Protein AF-M1B978-F1 (afdb_monomer_lite)

Sequence (330 aa):
MNKALETFLRKANGEQILAGVIGLGGSGGTSLLSSAFRSLPIGIPKVIISTVASGQTESYIGTSDLVLFPSVVDICGINSVSKVVLSNAGAAFAGMVVGRLESSKEHSITTGKFTIGVTMFGVTTPCVNAVKERLAKEGYETLVFHATGVGGRAMEDLVRGGFIQGVLDITTTEVADYVVGGVMACDSSRFDAILEKKIPLVLSVGALDMVNFGPKTTIPPEFQQRKIHEHNEQVSLMRTTVGENKKFAAFIAEKLNKASSSVCVCLPEKGVSALDAPGKDFYDPEATSCLTHELQMLLENNERCQVPQLFVRKRMAAYDVTFHCKTQLR

pLDDT: mean 90.35, std 15.01, range [33.19, 98.88]

Organism: Solanum tuberosum (NCBI:txid4113)

Radius of gyration: 22.34 Å; chains: 1; bounding box: 58×36×59 Å

Secondary structure (DSSP, 8-state):
-HHHHHHHHHHHHHTT--S-EEEEESHHHHHHHHHHHTTSPTTS-EEEEETTSSS--HHHHTTS--EEEE-SS--SS--HHHHHHHHHHHHHHHHHHHHHHHHTT------PPPEEEEEE-GGGHHHHHHHHHHHHHTT-EEEEEETTTHHHHHHHHHHHTTS-SEEEE---THHHHHHHT-TT---TTTTHHHHHHT--EEE--TTTTEEEESSGGGS-GGGTTS-EEEEETTEEEEEPPHHHHHHHHHHHHHHHTT-SS-EEE--BTT-SSSSSSTTSTT--HHHHHHHHHHHHHHHTT-TTEE--TT--BSS--HHHHHHHHHHH--

Structure (mmCIF, N/CA/C/O backbone):
data_AF-M1B978-F1
#
_entry.id   AF-M1B978-F1
#
loop_
_atom_site.group_PDB
_atom_site.id
_atom_site.type_symbol
_atom_site.label_atom_id
_atom_site.label_alt_id
_atom_site.label_comp_id
_atom_site.label_asym_id
_atom_site.label_entity_id
_atom_site.label_seq_id
_atom_site.pdbx_PDB_ins_code
_atom_site.Cartn_x
_atom_site.Cartn_y
_atom_site.Cartn_z
_atom_site.occupancy
_atom_site.B_iso_or_equiv
_atom_site.auth_seq_id
_atom_site.auth_comp_id
_atom_site.auth_asym_id
_atom_site.auth_atom_id
_atom_site.pdbx_PDB_model_num
ATOM 1 N N . MET A 1 1 ? 10.941 16.853 -15.458 1.00 90.88 1 MET A N 1
ATOM 2 C CA . MET A 1 1 ? 10.996 15.863 -16.558 1.00 90.88 1 MET A CA 1
ATOM 3 C C . MET A 1 1 ? 10.187 14.606 -16.238 1.00 90.88 1 MET A C 1
ATOM 5 O O . MET A 1 1 ? 9.309 14.285 -17.021 1.00 90.88 1 MET A O 1
ATOM 9 N N . ASN A 1 2 ? 10.388 13.947 -15.088 1.00 85.12 2 ASN A N 1
ATOM 10 C CA . ASN A 1 2 ? 9.598 12.772 -14.662 1.00 85.12 2 ASN A CA 1
ATOM 11 C C . ASN A 1 2 ? 8.066 12.944 -14.798 1.00 85.12 2 ASN A C 1
ATOM 13 O O . ASN A 1 2 ? 7.434 12.152 -15.485 1.00 85.12 2 ASN A O 1
ATOM 17 N N . LYS A 1 3 ? 7.480 14.018 -14.245 1.00 88.44 3 LYS A N 1
ATOM 18 C CA . LYS A 1 3 ? 6.034 14.303 -14.341 1.00 88.44 3 LYS A CA 1
ATOM 19 C C . LYS A 1 3 ? 5.564 14.551 -15.778 1.00 88.44 3 LYS A C 1
ATOM 21 O O . LYS A 1 3 ? 4.444 14.212 -16.129 1.00 88.44 3 LYS A O 1
ATOM 26 N N . ALA A 1 4 ? 6.419 15.133 -16.622 1.00 96.19 4 ALA A N 1
ATOM 27 C CA . ALA A 1 4 ? 6.093 15.352 -18.030 1.00 96.19 4 ALA A CA 1
ATOM 28 C C . ALA A 1 4 ? 6.065 14.025 -18.805 1.00 96.19 4 ALA A C 1
ATOM 30 O O . ALA A 1 4 ? 5.155 13.806 -19.601 1.00 96.19 4 ALA A O 1
ATOM 31 N N . LEU A 1 5 ? 7.016 13.123 -18.522 1.00 97.31 5 LEU A N 1
ATOM 32 C CA . LEU A 1 5 ? 7.020 11.768 -19.075 1.00 97.31 5 LEU A CA 1
ATOM 33 C C . LEU A 1 5 ? 5.793 10.974 -18.610 1.00 97.31 5 LEU A C 1
ATOM 35 O O . LEU A 1 5 ? 5.161 10.313 -19.422 1.00 97.31 5 LEU A O 1
ATOM 39 N N . GLU A 1 6 ? 5.414 11.079 -17.337 1.00 95.44 6 GLU A N 1
ATOM 40 C CA . GLU A 1 6 ? 4.183 10.476 -16.818 1.00 95.44 6 GLU A CA 1
ATOM 41 C C . GLU A 1 6 ? 2.942 10.962 -17.582 1.00 95.44 6 GLU A C 1
ATOM 43 O O . GLU A 1 6 ? 2.169 10.142 -18.074 1.00 95.44 6 GLU A O 1
ATOM 48 N N . THR A 1 7 ? 2.765 12.277 -17.748 1.00 95.12 7 THR A N 1
ATOM 49 C CA . THR A 1 7 ? 1.638 12.831 -18.517 1.00 95.12 7 THR A CA 1
ATOM 50 C C . THR A 1 7 ? 1.632 12.330 -19.961 1.00 95.12 7 THR A C 1
ATOM 52 O O . THR A 1 7 ? 0.578 11.970 -20.486 1.00 95.12 7 THR A O 1
ATOM 55 N N . PHE A 1 8 ? 2.804 12.264 -20.598 1.00 96.81 8 PHE A N 1
ATOM 56 C CA . PHE A 1 8 ? 2.949 11.729 -21.949 1.00 96.81 8 PHE A CA 1
ATOM 57 C C . PHE A 1 8 ? 2.519 10.256 -22.030 1.00 96.81 8 PHE A C 1
ATOM 59 O O . PHE A 1 8 ? 1.710 9.896 -22.885 1.00 96.81 8 PHE A O 1
ATOM 66 N N . LEU A 1 9 ? 2.996 9.418 -21.105 1.00 96.12 9 LEU A N 1
ATOM 67 C CA . LEU A 1 9 ? 2.658 7.995 -21.056 1.00 96.12 9 LEU A CA 1
ATOM 68 C C . LEU A 1 9 ? 1.178 7.759 -20.739 1.00 96.12 9 LEU A C 1
ATOM 70 O O . LEU A 1 9 ? 0.558 6.895 -21.354 1.00 96.12 9 LEU A O 1
ATOM 74 N N . ARG A 1 10 ? 0.582 8.549 -19.837 1.00 91.06 10 ARG A N 1
ATOM 75 C CA . ARG A 1 10 ? -0.859 8.486 -19.549 1.00 91.06 10 ARG A CA 1
ATOM 76 C C . ARG A 1 10 ? -1.695 8.818 -20.781 1.00 91.06 10 ARG A C 1
ATOM 78 O O . ARG A 1 10 ? -2.674 8.122 -21.039 1.00 91.06 10 ARG A O 1
ATOM 85 N N . LYS A 1 11 ? -1.299 9.834 -21.556 1.00 93.44 11 LYS A N 1
ATOM 86 C CA . LYS A 1 11 ? -1.969 10.181 -22.816 1.00 93.44 11 LYS A CA 1
ATOM 87 C C . LYS A 1 11 ? -1.871 9.034 -23.828 1.00 93.44 11 LYS A C 1
ATOM 89 O O . LYS A 1 11 ? -2.898 8.600 -24.338 1.00 93.44 11 LYS A O 1
ATOM 94 N N . ALA A 1 12 ? -0.673 8.486 -24.037 1.00 93.44 12 ALA A N 1
ATOM 95 C CA . ALA A 1 12 ? -0.461 7.350 -24.937 1.00 93.44 12 ALA A CA 1
ATOM 96 C C . ALA A 1 12 ? -1.245 6.092 -24.506 1.00 93.44 12 ALA A C 1
ATOM 98 O O . ALA A 1 12 ? -1.786 5.370 -25.340 1.00 93.44 12 ALA A O 1
ATOM 99 N N . ASN A 1 13 ? -1.350 5.835 -23.200 1.00 90.25 13 ASN A N 1
ATOM 100 C CA . ASN A 1 13 ? -2.160 4.738 -22.677 1.00 90.25 13 ASN A CA 1
ATOM 101 C C . ASN A 1 13 ? -3.668 4.976 -22.882 1.00 90.25 13 ASN A C 1
ATOM 103 O O . ASN A 1 13 ? -4.390 4.048 -23.234 1.00 90.25 13 ASN A O 1
ATOM 107 N N . GLY A 1 14 ? -4.143 6.213 -22.696 1.00 86.94 14 GLY A N 1
ATOM 108 C CA . GLY A 1 14 ? -5.539 6.591 -22.941 1.00 86.94 14 GLY A CA 1
ATOM 109 C C . GLY A 1 14 ? -5.956 6.450 -24.408 1.00 86.94 14 GLY A C 1
ATOM 110 O O . GLY A 1 14 ? -7.084 6.060 -24.688 1.00 86.94 14 GLY A O 1
ATOM 111 N N . GLU A 1 15 ? -5.028 6.689 -25.336 1.00 89.44 15 GLU A N 1
ATOM 112 C CA . GLU A 1 15 ? -5.204 6.463 -26.779 1.00 89.44 15 GLU A CA 1
ATOM 113 C C . GLU A 1 15 ? -5.049 4.978 -27.184 1.00 89.44 15 GLU A C 1
ATOM 115 O O . GLU A 1 15 ? -5.150 4.652 -28.363 1.00 89.44 15 GLU A O 1
ATOM 120 N N . GLN A 1 16 ? -4.817 4.068 -26.224 1.00 82.44 16 GLN A N 1
ATOM 121 C CA . GLN A 1 16 ? -4.643 2.617 -26.419 1.00 82.44 16 GLN A CA 1
ATOM 122 C C . GLN A 1 16 ? -3.510 2.209 -27.382 1.00 82.44 16 GLN A C 1
ATOM 124 O O . GLN A 1 16 ? -3.497 1.097 -27.905 1.00 82.44 16 GLN A O 1
ATOM 129 N N . ILE A 1 17 ? -2.511 3.072 -27.572 1.00 88.38 17 ILE A N 1
ATOM 130 C CA . ILE A 1 17 ? -1.346 2.800 -28.432 1.00 88.38 17 ILE A CA 1
ATOM 131 C C . ILE A 1 17 ? -0.155 2.196 -27.669 1.00 88.38 17 ILE A C 1
ATOM 133 O O . ILE A 1 17 ? 0.873 1.873 -28.264 1.00 88.38 17 ILE A O 1
ATOM 137 N N . LEU A 1 18 ? -0.259 2.055 -26.343 1.00 93.94 18 LEU A N 1
ATOM 138 C CA . LEU A 1 18 ? 0.848 1.642 -25.483 1.00 93.94 18 LEU A CA 1
ATOM 139 C C . LEU A 1 18 ? 0.851 0.128 -25.217 1.00 93.94 18 LEU A C 1
ATOM 141 O O . LEU A 1 18 ? 0.042 -0.376 -24.442 1.00 93.94 18 LEU A O 1
ATOM 145 N N . ALA A 1 19 ? 1.813 -0.590 -25.804 1.00 95.06 19 ALA A N 1
ATOM 146 C CA . ALA A 1 19 ? 2.004 -2.028 -25.568 1.00 95.06 19 ALA A CA 1
ATOM 147 C C . ALA A 1 19 ? 3.010 -2.351 -24.443 1.00 95.06 19 ALA A C 1
ATOM 149 O O . ALA A 1 19 ? 3.019 -3.465 -23.926 1.00 95.06 19 ALA A O 1
ATOM 150 N N . GLY A 1 20 ? 3.850 -1.387 -24.059 1.00 97.25 20 GLY A N 1
ATOM 151 C CA . GLY A 1 20 ? 4.874 -1.526 -23.025 1.00 97.25 20 GLY A CA 1
ATOM 152 C C . GLY A 1 20 ? 5.845 -0.346 -23.034 1.00 97.25 20 GLY A C 1
ATOM 153 O O . GLY A 1 20 ? 5.885 0.423 -23.996 1.00 97.25 20 GLY A O 1
ATOM 154 N N . VAL A 1 21 ? 6.644 -0.211 -21.977 1.00 98.44 21 VAL A N 1
ATOM 155 C CA . VAL A 1 21 ? 7.702 0.802 -21.858 1.00 98.44 21 VAL A CA 1
ATOM 156 C C . VAL A 1 21 ? 9.026 0.178 -21.424 1.00 98.44 21 VAL A C 1
ATOM 158 O O . VAL A 1 21 ? 9.077 -0.641 -20.505 1.00 98.44 21 VAL A O 1
ATOM 161 N N . ILE A 1 22 ? 10.112 0.595 -22.072 1.00 98.75 22 ILE A N 1
ATOM 162 C CA . ILE A 1 22 ? 11.477 0.211 -21.714 1.00 98.75 22 ILE A CA 1
ATOM 163 C C . ILE A 1 22 ? 12.380 1.444 -21.679 1.00 98.75 22 ILE A C 1
ATOM 165 O O . ILE A 1 22 ? 12.219 2.368 -22.476 1.00 98.75 22 ILE A O 1
ATOM 169 N N . GLY A 1 23 ? 13.332 1.466 -20.752 1.00 98.62 23 GLY A N 1
ATOM 170 C CA . GLY A 1 23 ? 14.358 2.497 -20.684 1.00 98.62 23 GLY A CA 1
ATOM 171 C C . GLY A 1 23 ? 15.628 2.002 -20.003 1.00 98.62 23 GLY A C 1
ATOM 172 O O . GLY A 1 23 ? 15.734 0.846 -19.600 1.00 98.62 23 GLY A O 1
ATOM 173 N N . LEU A 1 24 ? 16.613 2.882 -19.881 1.00 98.62 24 LEU A N 1
ATOM 174 C CA . LEU A 1 24 ? 17.868 2.590 -19.203 1.00 98.62 24 LEU A CA 1
ATOM 175 C C . LEU A 1 24 ? 18.445 3.850 -18.561 1.00 98.62 24 LEU A C 1
ATOM 177 O O . LEU A 1 24 ? 18.176 4.961 -19.020 1.00 98.62 24 LEU A O 1
ATOM 181 N N . GLY A 1 25 ? 19.256 3.687 -17.521 1.00 97.94 25 GLY A N 1
ATOM 182 C CA . GLY A 1 25 ? 20.006 4.800 -16.955 1.00 97.94 25 GLY A CA 1
ATOM 183 C C . GLY A 1 25 ? 20.732 4.481 -15.656 1.00 97.94 25 GLY A C 1
ATOM 184 O O . GLY A 1 25 ? 20.498 3.459 -15.011 1.00 97.94 25 GLY A O 1
ATOM 185 N N . GLY A 1 26 ? 21.599 5.410 -15.251 1.00 97.25 26 GLY A N 1
ATOM 186 C CA . GLY A 1 26 ? 22.181 5.410 -13.911 1.00 97.25 26 GLY A CA 1
ATOM 187 C C . GLY A 1 26 ? 21.140 5.720 -12.826 1.00 97.25 26 GLY A C 1
ATOM 188 O O . GLY A 1 26 ? 19.936 5.709 -13.089 1.00 97.25 26 GLY A O 1
ATOM 189 N N . SER A 1 27 ? 21.580 6.086 -11.621 1.00 97.50 27 SER A N 1
ATOM 190 C CA . SER A 1 27 ? 20.673 6.455 -10.516 1.00 97.50 27 SER A CA 1
ATOM 191 C C . SER A 1 27 ? 19.646 7.536 -10.912 1.00 97.50 27 SER A C 1
ATOM 193 O O . SER A 1 27 ? 18.438 7.337 -10.777 1.00 97.50 27 SER A O 1
ATOM 195 N N . GLY A 1 28 ? 20.097 8.643 -11.518 1.00 97.69 28 GLY A N 1
ATOM 196 C CA . GLY A 1 28 ? 19.208 9.733 -11.944 1.00 97.69 28 GLY A CA 1
ATOM 197 C C . GLY A 1 28 ? 18.218 9.333 -13.046 1.00 97.69 28 GLY A C 1
ATOM 198 O O . GLY A 1 28 ? 17.034 9.663 -12.965 1.00 97.69 28 GLY A O 1
ATOM 199 N N . GLY A 1 29 ? 18.676 8.577 -14.049 1.00 98.06 29 GLY A N 1
ATOM 200 C CA . GLY A 1 29 ? 17.814 8.075 -15.125 1.00 98.06 29 GLY A CA 1
ATOM 201 C C . GLY A 1 29 ? 16.791 7.057 -14.620 1.00 98.06 29 GLY A C 1
ATOM 202 O O . GLY A 1 29 ? 15.614 7.146 -14.959 1.00 98.06 29 GLY A O 1
ATOM 203 N N . THR A 1 30 ? 17.215 6.153 -13.733 1.00 98.44 30 THR A N 1
ATOM 204 C CA . THR A 1 30 ? 16.335 5.176 -13.079 1.00 98.44 30 THR A CA 1
ATOM 205 C C . THR A 1 30 ? 15.269 5.886 -12.254 1.00 98.44 30 THR A C 1
ATOM 207 O O . THR A 1 30 ? 14.092 5.577 -12.408 1.00 98.44 30 THR A O 1
ATOM 210 N N . SER A 1 31 ? 15.639 6.888 -11.451 1.00 97.81 31 SER A N 1
ATOM 211 C CA . SER A 1 31 ? 14.688 7.699 -10.678 1.00 97.81 31 SER A CA 1
ATOM 212 C C . SER A 1 31 ? 13.642 8.386 -11.570 1.00 97.81 31 SER A C 1
ATOM 214 O O . SER A 1 31 ? 12.439 8.312 -11.304 1.00 97.81 31 SER A O 1
ATOM 216 N N . LEU A 1 32 ? 14.081 8.986 -12.684 1.00 98.12 32 LEU A N 1
ATOM 217 C CA . LEU A 1 32 ? 13.202 9.658 -13.644 1.00 98.12 32 LEU A CA 1
ATOM 218 C C . LEU A 1 32 ? 12.207 8.688 -14.292 1.00 98.12 32 LEU A C 1
ATOM 220 O O . LEU A 1 32 ? 11.006 8.969 -14.304 1.00 98.12 32 LEU A O 1
ATOM 224 N N . LEU A 1 33 ? 12.706 7.573 -14.831 1.00 98.50 33 LEU A N 1
ATOM 225 C CA . LEU A 1 33 ? 11.904 6.585 -15.554 1.00 98.50 33 LEU A CA 1
ATOM 226 C C . LEU A 1 33 ? 10.948 5.848 -14.618 1.00 98.50 33 LEU A C 1
ATOM 228 O O . LEU A 1 33 ? 9.771 5.717 -14.936 1.00 98.50 33 LEU A O 1
ATOM 232 N N . SER A 1 34 ? 11.426 5.421 -13.448 1.00 98.06 34 SER A N 1
ATOM 233 C CA . SER A 1 34 ? 10.653 4.590 -12.520 1.00 98.06 34 SER A CA 1
ATOM 234 C C . SER A 1 34 ? 9.373 5.281 -12.065 1.00 98.06 34 SER A C 1
ATOM 236 O O . SER A 1 34 ? 8.312 4.664 -12.079 1.00 98.06 34 SER A O 1
ATOM 238 N N . SER A 1 35 ? 9.448 6.580 -11.745 1.00 95.31 35 SER A N 1
ATOM 239 C CA . SER A 1 35 ? 8.280 7.388 -11.369 1.00 95.31 35 SER A CA 1
ATOM 240 C C . SER A 1 35 ? 7.211 7.415 -12.460 1.00 95.31 35 SER A C 1
ATOM 242 O O . SER A 1 35 ? 6.029 7.320 -12.149 1.00 95.31 35 SER A O 1
ATOM 244 N N . ALA A 1 36 ? 7.612 7.542 -13.726 1.00 96.81 36 ALA A N 1
ATOM 245 C CA . ALA A 1 36 ? 6.674 7.579 -14.839 1.00 96.81 36 ALA A CA 1
ATOM 246 C C . ALA A 1 36 ? 6.155 6.176 -15.190 1.00 96.81 36 ALA A C 1
ATOM 248 O O . ALA A 1 36 ? 4.964 6.002 -15.431 1.00 96.81 36 ALA A O 1
ATOM 249 N N . PHE A 1 37 ? 7.022 5.163 -15.180 1.00 98.00 37 PHE A N 1
ATOM 250 C CA . PHE A 1 37 ? 6.675 3.799 -15.578 1.00 98.00 37 PHE A CA 1
ATOM 251 C C . PHE A 1 37 ? 5.697 3.155 -14.599 1.00 98.00 37 PHE A C 1
ATOM 253 O O . PHE A 1 37 ? 4.710 2.568 -15.033 1.00 98.00 37 PHE A O 1
ATOM 260 N N . ARG A 1 38 ? 5.910 3.312 -13.286 1.00 95.50 38 ARG A N 1
ATOM 261 C CA . ARG A 1 38 ? 5.014 2.739 -12.268 1.00 95.50 38 ARG A CA 1
ATOM 262 C C . ARG A 1 38 ? 3.643 3.418 -12.183 1.00 95.50 38 ARG A C 1
ATOM 264 O O . ARG A 1 38 ? 2.762 2.897 -11.518 1.00 95.50 38 ARG A O 1
ATOM 271 N N . SER A 1 39 ? 3.453 4.563 -12.848 1.00 92.81 39 SER A N 1
ATOM 272 C CA . SER A 1 39 ? 2.132 5.200 -12.977 1.00 92.81 39 SER A CA 1
ATOM 273 C C . SER A 1 39 ? 1.212 4.472 -13.967 1.00 92.81 39 SER A C 1
ATOM 275 O O . SER A 1 39 ? 0.004 4.714 -13.987 1.00 92.81 39 SER A O 1
ATOM 277 N N . LEU A 1 40 ? 1.779 3.600 -14.809 1.00 92.56 40 LEU A N 1
ATOM 278 C CA . LEU A 1 40 ? 1.025 2.784 -15.752 1.00 92.56 40 LEU A CA 1
ATOM 279 C C . LEU A 1 40 ? 0.357 1.600 -15.038 1.00 92.56 40 LEU A C 1
ATOM 281 O O . LEU A 1 40 ? 0.939 1.056 -14.098 1.00 92.56 40 LEU A O 1
ATOM 285 N N . PRO A 1 41 ? -0.812 1.139 -15.522 1.00 89.44 41 PRO A N 1
ATOM 286 C CA . PRO A 1 41 ? -1.490 -0.030 -14.973 1.00 89.44 41 PRO A CA 1
ATOM 287 C C . PRO A 1 41 ? -0.593 -1.270 -14.834 1.00 89.44 41 PRO A C 1
ATOM 289 O O . PRO A 1 41 ? 0.258 -1.552 -15.690 1.00 89.44 41 PRO A O 1
ATOM 292 N N . ILE A 1 42 ? -0.820 -2.043 -13.769 1.00 89.88 42 ILE A N 1
ATOM 293 C CA . ILE A 1 42 ? -0.216 -3.370 -13.588 1.00 89.88 42 ILE A CA 1
ATOM 294 C C . ILE A 1 42 ? -0.570 -4.265 -14.784 1.00 89.88 42 ILE A C 1
ATOM 296 O O . ILE A 1 42 ? -1.683 -4.214 -15.310 1.00 89.88 42 ILE A O 1
ATOM 300 N N . GLY A 1 43 ? 0.404 -5.048 -15.247 1.00 89.31 43 GLY A N 1
ATOM 301 C CA . GLY A 1 43 ? 0.275 -5.940 -16.396 1.00 89.31 43 GLY A CA 1
ATOM 302 C C . GLY A 1 43 ? 0.727 -5.332 -17.726 1.00 89.31 43 GLY A C 1
ATOM 303 O O . GLY A 1 43 ? 0.919 -6.076 -18.684 1.00 89.31 43 GLY A O 1
ATOM 304 N N . ILE A 1 44 ? 0.930 -4.012 -17.825 1.00 94.38 44 ILE A N 1
ATOM 305 C CA . ILE A 1 44 ? 1.684 -3.422 -18.945 1.00 94.38 44 ILE A CA 1
ATOM 306 C C . ILE A 1 44 ? 3.181 -3.671 -18.701 1.00 94.38 44 ILE A C 1
ATOM 308 O O . ILE A 1 44 ? 3.657 -3.284 -17.633 1.00 94.38 44 ILE A O 1
ATOM 312 N N . PRO A 1 45 ? 3.942 -4.250 -19.652 1.00 97.88 45 PRO A N 1
ATOM 313 C CA . PRO A 1 45 ? 5.384 -4.447 -19.509 1.00 97.88 45 PRO A CA 1
ATOM 314 C C . PRO A 1 45 ? 6.134 -3.137 -19.227 1.00 97.88 45 PRO A C 1
ATOM 316 O O . PRO A 1 45 ? 6.035 -2.183 -20.002 1.00 97.88 45 PRO A O 1
ATOM 319 N N . LYS A 1 46 ? 6.899 -3.102 -18.127 1.00 98.56 46 LYS A N 1
ATOM 320 C CA . LYS A 1 46 ? 7.711 -1.952 -17.684 1.00 98.56 46 LYS A CA 1
ATOM 321 C C . LYS A 1 46 ? 9.103 -2.440 -17.300 1.00 98.56 46 LYS A C 1
ATOM 323 O O . LYS A 1 46 ? 9.244 -3.167 -16.319 1.00 98.56 46 LYS A O 1
ATOM 328 N N . VAL A 1 47 ? 10.125 -2.046 -18.055 1.00 98.88 47 VAL A N 1
ATOM 329 C CA . VAL A 1 47 ? 11.500 -2.536 -17.855 1.00 98.88 47 VAL A CA 1
ATOM 330 C C . VAL A 1 47 ? 12.494 -1.380 -17.826 1.00 98.88 47 VAL A C 1
ATOM 332 O O . VAL A 1 47 ? 12.485 -0.526 -18.709 1.00 98.88 47 VAL A O 1
ATOM 335 N N . ILE A 1 48 ? 13.393 -1.358 -16.842 1.00 98.88 48 ILE A N 1
ATOM 336 C CA . ILE A 1 48 ? 14.520 -0.420 -16.811 1.00 98.88 48 ILE A CA 1
ATOM 337 C C . ILE A 1 48 ? 15.825 -1.194 -16.651 1.00 98.88 48 ILE A C 1
ATOM 339 O O . ILE A 1 48 ? 15.989 -1.938 -15.689 1.00 98.88 48 ILE A O 1
ATOM 343 N N . ILE A 1 49 ? 16.786 -0.975 -17.550 1.00 98.81 49 ILE A N 1
ATOM 344 C CA . ILE A 1 49 ? 18.171 -1.402 -17.326 1.00 98.81 49 ILE A CA 1
ATOM 345 C C . ILE A 1 49 ? 18.848 -0.355 -16.437 1.00 98.81 49 ILE A C 1
ATOM 347 O O . ILE A 1 49 ? 19.063 0.782 -16.860 1.00 98.81 49 ILE A O 1
ATOM 351 N N . SER A 1 50 ? 19.152 -0.721 -15.195 1.00 98.69 50 SER A N 1
ATOM 352 C CA . SER A 1 50 ? 19.573 0.207 -14.146 1.00 98.69 50 SER A CA 1
ATOM 353 C C . SER A 1 50 ? 20.925 -0.168 -13.546 1.00 98.69 50 SER A C 1
ATOM 355 O O . SER A 1 50 ? 21.164 -1.328 -13.200 1.00 98.69 50 SER A O 1
ATOM 357 N N . THR A 1 51 ? 21.786 0.833 -13.337 1.00 98.31 51 THR A N 1
ATOM 358 C CA . THR A 1 51 ? 23.046 0.655 -12.587 1.00 98.31 51 THR A CA 1
ATOM 359 C C . THR A 1 51 ? 22.829 0.491 -11.082 1.00 98.31 51 THR A C 1
ATOM 361 O O . THR A 1 51 ? 23.743 0.090 -10.370 1.00 98.31 51 THR A O 1
ATOM 364 N N . VAL A 1 52 ? 21.616 0.771 -10.593 1.00 98.19 52 VAL A N 1
ATOM 365 C CA . VAL A 1 52 ? 21.242 0.717 -9.171 1.00 98.19 52 VAL A CA 1
ATOM 366 C C . VAL A 1 52 ? 20.168 -0.337 -8.884 1.00 98.19 52 VAL A C 1
ATOM 368 O O . VAL A 1 52 ? 19.513 -0.283 -7.849 1.00 98.19 52 VAL A O 1
ATOM 371 N N . ALA A 1 53 ? 19.990 -1.318 -9.778 1.00 97.94 53 ALA A N 1
ATOM 372 C CA . ALA A 1 53 ? 19.061 -2.432 -9.558 1.00 97.94 53 ALA A CA 1
ATOM 373 C C . ALA A 1 53 ? 19.472 -3.330 -8.372 1.00 97.94 53 ALA A C 1
ATOM 375 O O . ALA A 1 53 ? 18.619 -3.925 -7.725 1.00 97.94 53 ALA A O 1
ATOM 376 N N . SER A 1 54 ? 20.775 -3.431 -8.085 1.00 97.88 54 SER A N 1
ATOM 377 C CA . SER A 1 54 ? 21.311 -4.204 -6.958 1.00 97.88 54 SER A CA 1
ATOM 378 C C . SER A 1 54 ? 21.525 -3.298 -5.741 1.00 97.88 54 SER A C 1
ATOM 380 O O . SER A 1 54 ? 22.632 -2.817 -5.504 1.00 97.88 54 SER A O 1
ATOM 382 N N . GLY A 1 55 ? 20.458 -3.046 -4.984 1.00 96.25 55 GLY A N 1
ATOM 383 C CA . GLY A 1 55 ? 20.458 -2.186 -3.798 1.00 96.25 55 GLY A CA 1
ATOM 384 C C . GLY A 1 55 ? 19.045 -1.984 -3.245 1.00 96.25 55 GLY A C 1
ATOM 385 O O . GLY A 1 55 ? 18.165 -2.811 -3.472 1.00 96.25 55 GLY A O 1
ATOM 386 N N . GLN A 1 56 ? 18.809 -0.871 -2.542 1.00 96.94 56 GLN A N 1
ATOM 387 C CA . GLN A 1 56 ? 17.454 -0.470 -2.146 1.00 96.94 56 GLN A CA 1
ATOM 388 C C . GLN A 1 56 ? 16.678 0.013 -3.380 1.00 96.94 56 GLN A C 1
ATOM 390 O O . GLN A 1 56 ? 17.058 1.005 -4.004 1.00 96.94 56 GLN A O 1
ATOM 395 N N . THR A 1 57 ? 15.597 -0.684 -3.730 1.00 97.81 57 THR A N 1
ATOM 396 C CA . THR A 1 57 ? 14.829 -0.453 -4.964 1.00 97.81 57 THR A CA 1
ATOM 397 C C . THR A 1 57 ? 13.375 -0.053 -4.735 1.00 97.81 57 THR A C 1
ATOM 399 O O . THR A 1 57 ? 12.684 0.284 -5.699 1.00 97.81 57 THR A O 1
ATOM 402 N N . GLU A 1 58 ? 12.915 -0.005 -3.482 1.00 94.06 58 GLU A N 1
ATOM 403 C CA . GLU A 1 58 ? 11.538 0.360 -3.135 1.00 94.06 58 GLU A CA 1
ATOM 404 C C . GLU A 1 58 ? 11.135 1.728 -3.710 1.00 94.06 58 GLU A C 1
ATOM 406 O O . GLU A 1 58 ? 10.060 1.869 -4.283 1.00 94.06 58 GLU A O 1
ATOM 411 N N . SER A 1 59 ? 12.018 2.730 -3.665 1.00 94.62 59 SER A N 1
ATOM 412 C CA . SER A 1 59 ? 11.739 4.073 -4.203 1.00 94.62 59 SER A CA 1
ATOM 413 C C . SER A 1 59 ? 11.586 4.113 -5.734 1.00 94.62 59 SER A C 1
ATOM 415 O O . SER A 1 59 ? 11.010 5.062 -6.287 1.00 94.62 59 SER A O 1
ATOM 417 N N . TYR A 1 60 ? 12.072 3.084 -6.431 1.00 96.88 60 TYR A N 1
ATOM 418 C CA . TYR A 1 60 ? 11.933 2.916 -7.874 1.00 96.88 60 TYR A CA 1
ATOM 419 C C . TYR A 1 60 ? 10.682 2.098 -8.201 1.00 96.88 60 TYR A C 1
ATOM 421 O O . TYR A 1 60 ? 9.800 2.591 -8.905 1.00 96.88 60 TYR A O 1
ATOM 429 N N . ILE A 1 61 ? 10.575 0.886 -7.656 1.00 97.69 61 ILE A N 1
ATOM 430 C CA . ILE A 1 61 ? 9.529 -0.087 -8.003 1.00 97.69 61 ILE A CA 1
ATOM 431 C C . ILE A 1 61 ? 8.205 0.242 -7.304 1.00 97.69 61 ILE A C 1
ATOM 433 O O . ILE A 1 61 ? 7.138 0.179 -7.923 1.00 97.69 61 ILE A O 1
ATOM 437 N N . GLY A 1 62 ? 8.272 0.639 -6.033 1.00 94.31 62 GLY A N 1
ATOM 438 C CA . GLY A 1 62 ? 7.118 0.784 -5.157 1.00 94.31 62 GLY A CA 1
ATOM 439 C C . GLY A 1 62 ? 6.320 -0.516 -5.083 1.00 94.31 62 GLY A C 1
ATOM 440 O O . GLY A 1 62 ? 6.853 -1.578 -4.783 1.00 94.31 62 GLY A O 1
ATOM 441 N N . THR A 1 63 ? 5.039 -0.410 -5.401 1.00 93.81 63 THR A N 1
ATOM 442 C CA . THR A 1 63 ? 4.027 -1.478 -5.398 1.00 93.81 63 THR A CA 1
ATOM 443 C C . THR A 1 63 ? 3.704 -1.996 -6.801 1.00 93.81 63 THR A C 1
ATOM 445 O O . THR A 1 63 ? 2.780 -2.789 -6.974 1.00 93.81 63 THR A O 1
ATOM 448 N N . SER A 1 64 ? 4.442 -1.536 -7.816 1.00 95.38 64 SER A N 1
ATOM 449 C CA . SER A 1 64 ? 4.229 -1.934 -9.206 1.00 95.38 64 SER A CA 1
ATOM 450 C C . SER A 1 64 ? 4.960 -3.228 -9.570 1.00 95.38 64 SER A C 1
ATOM 452 O O . SER A 1 64 ? 5.823 -3.722 -8.855 1.00 95.38 64 SER A O 1
ATOM 454 N N . ASP A 1 65 ? 4.654 -3.729 -10.755 1.00 96.12 65 ASP A N 1
ATOM 455 C CA . ASP A 1 65 ? 5.333 -4.797 -11.491 1.00 96.12 65 ASP A CA 1
ATOM 456 C C . ASP A 1 65 ? 6.502 -4.273 -12.361 1.00 96.12 65 ASP A C 1
ATOM 458 O O . ASP A 1 65 ? 6.847 -4.873 -13.379 1.00 96.12 65 ASP A O 1
ATOM 462 N N . LEU A 1 66 ? 7.108 -3.132 -11.998 1.00 98.44 66 LEU A N 1
ATOM 463 C CA . LEU A 1 66 ? 8.300 -2.597 -12.666 1.00 98.44 66 LEU A CA 1
ATOM 464 C C . LEU A 1 66 ? 9.501 -3.533 -12.480 1.00 98.44 66 LEU A C 1
ATOM 466 O O . LEU A 1 66 ? 9.890 -3.848 -11.357 1.00 98.44 66 LEU A O 1
ATOM 470 N N . VAL A 1 67 ? 10.154 -3.896 -13.584 1.00 98.75 67 VAL A N 1
ATOM 471 C CA . VAL A 1 67 ? 11.339 -4.759 -13.567 1.00 98.75 67 VAL A CA 1
ATOM 472 C C . VAL A 1 67 ? 12.608 -3.932 -13.745 1.00 98.75 67 VAL A C 1
ATOM 474 O O . VAL A 1 67 ? 12.765 -3.218 -14.738 1.00 98.75 67 VAL A O 1
ATOM 477 N N . LEU A 1 68 ? 13.547 -4.068 -12.807 1.00 98.75 68 LEU A N 1
ATOM 478 C CA . LEU A 1 68 ? 14.892 -3.508 -12.925 1.00 98.75 68 LEU A CA 1
ATOM 479 C C . LEU A 1 68 ? 15.879 -4.602 -13.345 1.00 98.75 68 LEU A C 1
ATOM 481 O O . LEU A 1 68 ? 16.155 -5.524 -12.582 1.00 98.75 68 LEU A O 1
ATOM 485 N N . PHE A 1 69 ? 16.441 -4.484 -14.547 1.00 98.75 69 PHE A N 1
ATOM 486 C CA . PHE A 1 69 ? 17.559 -5.313 -14.995 1.00 98.75 69 PHE A CA 1
ATOM 487 C C . PHE A 1 69 ? 18.875 -4.686 -14.516 1.00 98.75 69 PHE A C 1
ATOM 489 O O . PHE A 1 69 ? 19.152 -3.539 -14.880 1.00 98.75 69 PHE A O 1
ATOM 496 N N . PRO A 1 70 ? 19.717 -5.397 -13.744 1.00 98.62 70 PRO A N 1
ATOM 497 C CA . PRO A 1 70 ? 21.040 -4.898 -13.388 1.00 98.62 70 PRO A CA 1
ATOM 498 C C . PRO A 1 70 ? 21.906 -4.695 -14.632 1.00 98.62 70 PRO A C 1
ATOM 500 O O . PRO A 1 70 ? 22.082 -5.616 -15.427 1.00 98.62 70 PRO A O 1
ATOM 503 N N . SER A 1 71 ? 22.484 -3.502 -14.790 1.00 98.19 71 SER A N 1
ATOM 504 C CA . SER A 1 71 ? 23.367 -3.202 -15.928 1.00 98.19 71 SER A CA 1
ATOM 505 C C . SER A 1 71 ? 24.728 -3.910 -15.854 1.00 98.19 71 SER A C 1
ATOM 507 O O . SER A 1 71 ? 25.433 -3.974 -16.861 1.00 98.19 71 SER A O 1
ATOM 509 N N . VAL A 1 72 ? 25.085 -4.452 -14.679 1.00 98.12 72 VAL A N 1
ATOM 510 C CA . VAL A 1 72 ? 26.367 -5.094 -14.315 1.00 98.12 72 VAL A CA 1
ATOM 511 C C . VAL A 1 72 ? 27.550 -4.125 -14.288 1.00 98.12 72 VAL A C 1
ATOM 513 O O . VAL A 1 72 ? 28.257 -4.044 -13.289 1.00 98.12 72 VAL A O 1
ATOM 516 N N . VAL A 1 73 ? 27.748 -3.370 -15.363 1.00 96.94 73 VAL A N 1
ATOM 517 C CA . VAL A 1 73 ? 28.727 -2.283 -15.474 1.00 96.94 73 VAL A CA 1
ATOM 518 C C . VAL A 1 73 ? 28.004 -0.951 -15.636 1.00 96.94 73 VAL A C 1
ATOM 520 O O . VAL A 1 73 ? 26.805 -0.920 -15.934 1.00 96.94 73 VAL A O 1
ATOM 523 N N . ASP A 1 74 ? 28.717 0.157 -15.445 1.00 98.00 74 ASP A N 1
ATOM 524 C CA . ASP A 1 74 ? 28.145 1.476 -15.708 1.00 98.00 74 ASP A CA 1
ATOM 525 C C . ASP A 1 74 ? 27.702 1.614 -17.177 1.00 98.00 74 ASP A C 1
ATOM 527 O O . ASP A 1 74 ? 28.293 1.028 -18.093 1.00 98.00 74 ASP A O 1
ATOM 531 N N . ILE A 1 75 ? 26.640 2.387 -17.407 1.00 95.62 75 ILE A N 1
ATOM 532 C CA . ILE A 1 75 ? 26.065 2.604 -18.739 1.00 95.62 75 ILE A CA 1
ATOM 533 C C . ILE A 1 75 ? 26.835 3.747 -19.407 1.00 95.62 75 ILE A C 1
ATOM 535 O O . ILE A 1 75 ? 26.387 4.890 -19.458 1.00 95.62 75 ILE A O 1
ATOM 539 N N . CYS A 1 76 ? 28.015 3.415 -19.925 1.00 96.06 76 CYS A N 1
ATOM 540 C CA . CYS A 1 76 ? 28.917 4.351 -20.591 1.00 96.06 76 CYS A CA 1
ATOM 541 C C . CYS A 1 76 ? 29.405 3.759 -21.925 1.00 96.06 76 CYS A C 1
ATOM 543 O O . CYS A 1 76 ? 30.504 3.220 -22.042 1.00 96.06 76 CYS A O 1
ATOM 545 N N . GLY A 1 77 ? 28.538 3.815 -22.940 1.00 94.69 77 GLY A N 1
ATOM 546 C CA . GLY A 1 77 ? 28.801 3.256 -24.269 1.00 94.69 77 GLY A CA 1
ATOM 547 C C . GLY A 1 77 ? 28.531 1.750 -24.400 1.00 94.69 77 GLY A C 1
ATOM 548 O O . GLY A 1 77 ? 28.086 1.067 -23.472 1.00 94.69 77 GLY A O 1
ATOM 549 N N . ILE A 1 78 ? 28.773 1.227 -25.604 1.00 97.88 78 ILE A N 1
ATOM 550 C CA . ILE A 1 78 ? 28.575 -0.189 -25.933 1.00 97.88 78 ILE A CA 1
ATOM 551 C C . ILE A 1 78 ? 29.910 -0.926 -25.837 1.00 97.88 78 ILE A C 1
ATOM 553 O O . ILE A 1 78 ? 30.848 -0.627 -26.570 1.00 97.88 78 ILE A O 1
ATOM 557 N N . ASN A 1 79 ? 29.976 -1.912 -24.948 1.00 97.00 79 ASN A N 1
ATOM 558 C CA . ASN A 1 79 ? 31.120 -2.795 -24.752 1.00 97.00 79 ASN A CA 1
ATOM 559 C C . ASN A 1 79 ? 30.657 -4.263 -24.740 1.00 97.00 79 ASN A C 1
ATOM 561 O O . ASN A 1 79 ? 29.471 -4.554 -24.910 1.00 97.00 79 ASN A O 1
ATOM 565 N N . SER A 1 80 ? 31.590 -5.201 -24.569 1.00 97.69 80 SER A N 1
ATOM 566 C CA . SER A 1 80 ? 31.289 -6.639 -24.573 1.00 97.69 80 SER A CA 1
ATOM 567 C C . SER A 1 80 ? 30.247 -7.038 -23.522 1.00 97.69 80 SER A C 1
ATOM 569 O O . SER A 1 80 ? 29.407 -7.888 -23.806 1.00 97.69 80 SER A O 1
ATOM 571 N N . VAL A 1 81 ? 30.252 -6.394 -22.351 1.00 97.12 81 VAL A N 1
ATOM 572 C CA . VAL A 1 81 ? 29.294 -6.652 -21.268 1.00 97.12 81 VAL A CA 1
ATOM 573 C C . VAL A 1 81 ? 27.951 -5.991 -21.567 1.00 97.12 81 VAL A C 1
ATOM 575 O O . VAL A 1 81 ? 26.923 -6.670 -21.587 1.00 97.12 81 VAL A O 1
ATOM 578 N N . SER A 1 82 ? 27.941 -4.685 -21.854 1.00 97.19 82 SER A N 1
ATOM 579 C CA . SER A 1 82 ? 26.688 -3.953 -22.067 1.00 97.19 82 SER A CA 1
ATOM 580 C C . SER A 1 82 ? 25.935 -4.450 -23.300 1.00 97.19 82 SER A C 1
ATOM 582 O O . SER A 1 82 ? 24.710 -4.517 -23.265 1.00 97.19 82 SER A O 1
ATOM 584 N N . LYS A 1 83 ? 26.631 -4.916 -24.347 1.00 98.31 83 LYS A N 1
ATOM 585 C CA . LYS A 1 83 ? 25.992 -5.544 -25.512 1.00 98.31 83 LYS A CA 1
ATOM 586 C C . LYS A 1 83 ? 25.153 -6.763 -25.121 1.00 98.31 83 LYS A C 1
ATOM 588 O O . LYS A 1 83 ? 24.030 -6.891 -25.600 1.00 98.31 83 LYS A O 1
ATOM 593 N N . VAL A 1 84 ? 25.663 -7.633 -24.248 1.00 98.56 84 VAL A N 1
ATOM 594 C CA . VAL A 1 84 ? 24.940 -8.832 -23.790 1.00 98.56 84 VAL A CA 1
ATOM 595 C C . VAL A 1 84 ? 23.774 -8.443 -22.884 1.00 98.56 84 VAL A C 1
ATOM 597 O O . VAL A 1 84 ? 22.644 -8.861 -23.124 1.00 98.56 84 VAL A O 1
ATOM 600 N N . VAL A 1 85 ? 24.025 -7.593 -21.885 1.00 98.25 85 VAL A N 1
ATOM 601 C CA . VAL A 1 85 ? 23.007 -7.197 -20.899 1.00 98.25 85 VAL A CA 1
ATOM 602 C C . VAL A 1 85 ? 21.838 -6.462 -21.558 1.00 98.25 85 VAL A C 1
ATOM 604 O O . VAL A 1 85 ? 20.681 -6.809 -21.320 1.00 98.25 85 VAL A O 1
ATOM 607 N N . LEU A 1 86 ? 22.123 -5.491 -22.434 1.00 98.56 86 LEU A N 1
ATOM 608 C CA . LEU A 1 86 ? 21.090 -4.742 -23.154 1.00 98.56 86 LEU A CA 1
ATOM 609 C C . LEU A 1 86 ? 20.306 -5.642 -24.116 1.00 98.56 86 LEU A C 1
ATOM 611 O O . LEU A 1 86 ? 19.088 -5.505 -24.206 1.00 98.56 86 LEU A O 1
ATOM 615 N N . SER A 1 87 ? 20.974 -6.585 -24.791 1.00 98.69 87 SER A N 1
ATOM 616 C CA . SER A 1 87 ? 20.298 -7.534 -25.689 1.00 98.69 87 SER A CA 1
ATOM 617 C C . SER A 1 87 ? 19.343 -8.449 -24.925 1.00 98.69 87 SER A C 1
ATOM 619 O O . SER A 1 87 ? 18.202 -8.624 -25.346 1.00 98.69 87 SER A O 1
ATOM 621 N N . ASN A 1 88 ? 19.769 -8.977 -23.774 1.00 98.81 88 ASN A N 1
ATOM 622 C CA . ASN A 1 88 ? 18.927 -9.829 -22.935 1.00 98.81 88 ASN A CA 1
ATOM 623 C C . ASN A 1 88 ? 17.707 -9.070 -22.402 1.00 98.81 88 ASN A C 1
ATOM 625 O O . ASN A 1 88 ? 16.591 -9.578 -22.482 1.00 98.81 88 ASN A O 1
ATOM 629 N N . ALA A 1 89 ? 17.899 -7.845 -21.902 1.00 98.69 89 ALA A N 1
ATOM 630 C CA . ALA A 1 89 ? 16.796 -7.020 -21.414 1.00 98.69 89 ALA A CA 1
ATOM 631 C C . ALA A 1 89 ? 15.814 -6.645 -22.540 1.00 98.69 89 ALA A C 1
ATOM 633 O O . ALA A 1 89 ? 14.600 -6.709 -22.347 1.00 98.69 89 ALA A O 1
ATOM 634 N N . GLY A 1 90 ? 16.328 -6.314 -23.730 1.00 98.75 90 GLY A N 1
ATOM 635 C CA . GLY A 1 90 ? 15.510 -6.046 -24.913 1.00 98.75 90 GLY A CA 1
ATOM 636 C C . GLY A 1 90 ? 14.695 -7.263 -25.357 1.00 98.75 90 GLY A C 1
ATOM 637 O O . GLY A 1 90 ? 13.500 -7.137 -25.614 1.00 98.75 90 GLY A O 1
ATOM 638 N N . ALA A 1 91 ? 15.309 -8.450 -25.386 1.00 98.81 91 ALA A N 1
ATOM 639 C CA . ALA A 1 91 ? 14.627 -9.697 -25.726 1.00 98.81 91 ALA A CA 1
ATOM 640 C C . ALA A 1 91 ? 13.555 -10.075 -24.690 1.00 98.81 91 ALA A C 1
ATOM 642 O O . ALA A 1 91 ? 12.441 -10.439 -25.067 1.00 98.81 91 ALA A O 1
ATOM 643 N N . ALA A 1 92 ? 13.856 -9.934 -23.395 1.00 98.69 92 ALA A N 1
ATOM 644 C CA . ALA A 1 92 ? 12.894 -10.174 -22.324 1.00 98.69 92 ALA A CA 1
ATOM 645 C C . ALA A 1 92 ? 11.679 -9.243 -22.442 1.00 98.69 92 ALA A C 1
ATOM 647 O O . ALA A 1 92 ? 10.539 -9.706 -22.417 1.00 98.69 92 ALA A O 1
ATOM 648 N N . PHE A 1 93 ? 11.913 -7.943 -22.652 1.00 98.81 93 PHE A N 1
ATOM 649 C CA . PHE A 1 93 ? 10.842 -6.972 -22.859 1.00 98.81 93 PHE A CA 1
ATOM 650 C C . PHE A 1 93 ? 9.997 -7.295 -24.099 1.00 98.81 93 PHE A C 1
ATOM 652 O O . PHE A 1 93 ? 8.769 -7.283 -24.017 1.00 98.81 93 PHE A O 1
ATOM 659 N N . ALA A 1 94 ? 10.628 -7.644 -25.224 1.00 98.62 94 ALA A N 1
ATOM 660 C CA . ALA A 1 94 ? 9.913 -8.055 -26.430 1.00 98.62 94 ALA A CA 1
ATOM 661 C C . ALA A 1 94 ? 9.024 -9.285 -26.174 1.00 98.62 94 ALA A C 1
ATOM 663 O O . ALA A 1 94 ? 7.859 -9.284 -26.567 1.00 98.62 94 ALA A O 1
ATOM 664 N N . GLY A 1 95 ? 9.531 -10.291 -25.454 1.00 98.25 95 GLY A N 1
ATOM 665 C CA . GLY A 1 95 ? 8.757 -11.472 -25.062 1.00 98.25 95 GLY A CA 1
ATOM 666 C C . GLY A 1 95 ? 7.546 -11.134 -24.187 1.00 98.25 95 GLY A C 1
ATOM 667 O O . GLY A 1 95 ? 6.453 -11.634 -24.445 1.00 98.25 95 GLY A O 1
ATOM 668 N N . MET A 1 96 ? 7.706 -10.237 -23.205 1.00 97.62 96 MET A N 1
ATOM 669 C CA . MET A 1 96 ? 6.591 -9.756 -22.374 1.00 97.62 96 MET A CA 1
ATOM 670 C C . MET A 1 96 ? 5.508 -9.070 -23.217 1.00 97.62 96 MET A C 1
ATOM 672 O O . MET A 1 96 ? 4.319 -9.317 -23.019 1.00 97.62 96 MET A O 1
ATOM 676 N N . VAL A 1 97 ? 5.912 -8.213 -24.160 1.00 97.00 97 VAL A N 1
ATOM 677 C CA . VAL A 1 97 ? 4.987 -7.481 -25.036 1.00 97.00 97 VAL A CA 1
ATOM 678 C C . VAL A 1 97 ? 4.244 -8.433 -25.972 1.00 97.00 97 VAL A C 1
ATOM 680 O O . VAL A 1 97 ? 3.014 -8.407 -26.009 1.00 97.00 97 VAL A O 1
ATOM 683 N N . VAL A 1 98 ? 4.965 -9.292 -26.697 1.00 96.56 98 VAL A N 1
ATOM 684 C CA . VAL A 1 98 ? 4.368 -10.241 -27.651 1.00 96.56 98 VAL A CA 1
ATOM 685 C C . VAL A 1 98 ? 3.438 -11.214 -26.926 1.00 96.56 98 VAL A C 1
ATOM 687 O O . VAL A 1 98 ? 2.266 -11.308 -27.283 1.00 96.56 98 VAL A O 1
ATOM 690 N N . GLY A 1 99 ? 3.905 -11.843 -25.842 1.00 94.88 99 GLY A N 1
ATOM 691 C CA . GLY A 1 99 ? 3.107 -12.809 -25.083 1.00 94.88 99 GLY A CA 1
ATOM 692 C C . GLY A 1 99 ? 1.813 -12.213 -24.521 1.00 94.88 99 GLY A C 1
ATOM 693 O O . GLY A 1 99 ? 0.763 -12.856 -24.548 1.00 94.88 99 GLY A O 1
ATOM 694 N N . ARG A 1 100 ? 1.839 -10.950 -24.077 1.00 92.06 100 ARG A N 1
ATOM 695 C CA . ARG A 1 100 ? 0.630 -10.238 -23.638 1.00 92.06 100 ARG A CA 1
ATOM 696 C C . ARG A 1 100 ? -0.332 -9.957 -24.794 1.00 92.06 100 ARG A C 1
ATOM 698 O O . ARG A 1 100 ? -1.538 -10.130 -24.633 1.00 92.06 100 ARG A O 1
ATOM 705 N N . LEU A 1 101 ? 0.169 -9.496 -25.940 1.00 91.00 101 LEU A N 1
ATOM 706 C CA . LEU A 1 101 ? -0.668 -9.158 -27.100 1.00 91.00 101 LEU A CA 1
ATOM 707 C C . LEU A 1 101 ? -1.336 -10.394 -27.713 1.00 91.00 101 LEU A C 1
ATOM 709 O O . LEU A 1 101 ? -2.466 -10.305 -28.194 1.00 91.00 101 LEU A O 1
ATOM 713 N N . GLU A 1 102 ? -0.662 -11.541 -27.670 1.00 91.69 102 GLU A N 1
ATOM 714 C CA . GLU A 1 102 ? -1.195 -12.809 -28.171 1.00 91.69 102 GLU A CA 1
ATOM 715 C C . GLU A 1 102 ? -2.200 -13.444 -27.197 1.00 91.69 102 GLU A C 1
ATOM 717 O O . GLU A 1 102 ? -3.279 -13.848 -27.626 1.00 91.69 102 GLU A O 1
ATOM 722 N N . SER A 1 103 ? -1.917 -13.444 -25.887 1.00 83.25 103 SER A N 1
ATOM 723 C CA . SER A 1 103 ? -2.809 -14.024 -24.860 1.00 83.25 103 SER A CA 1
ATOM 724 C C . SER A 1 103 ? -4.082 -13.213 -24.590 1.00 83.25 103 SER A C 1
ATOM 726 O O . SER A 1 103 ? -5.109 -13.772 -24.202 1.00 83.25 103 SER A O 1
ATOM 728 N N . SER A 1 104 ? -4.063 -11.897 -24.834 1.00 62.09 104 SER A N 1
ATOM 729 C CA . SER A 1 104 ? -5.224 -11.018 -24.598 1.00 62.09 104 SER A CA 1
ATOM 730 C C . SER A 1 104 ? -6.426 -11.328 -25.508 1.00 62.09 104 SER A C 1
ATOM 732 O O . SER A 1 104 ? -7.516 -10.807 -25.280 1.00 62.09 104 SER A O 1
ATOM 734 N N . LYS A 1 105 ? -6.259 -12.182 -26.528 1.00 54.12 105 LYS A N 1
ATOM 735 C CA . LYS A 1 105 ? -7.349 -12.672 -27.392 1.00 54.12 105 LYS A CA 1
ATOM 736 C C . LYS A 1 105 ? -8.153 -13.819 -26.771 1.00 54.12 105 LYS A C 1
ATOM 738 O O . LYS A 1 105 ? -9.204 -14.164 -27.300 1.00 54.12 105 LYS A O 1
ATOM 743 N N . GLU A 1 106 ? -7.672 -14.398 -25.673 1.00 47.38 106 GLU A N 1
ATOM 744 C CA . GLU A 1 106 ? -8.119 -15.706 -25.185 1.00 47.38 106 GLU A CA 1
ATOM 745 C C . GLU A 1 106 ? -8.635 -15.678 -23.740 1.00 47.38 106 GLU A C 1
ATOM 747 O O . GLU A 1 106 ? -8.693 -16.709 -23.072 1.00 47.38 106 GLU A O 1
ATOM 752 N N . HIS A 1 107 ? -9.027 -14.510 -23.218 1.00 45.12 107 HIS A N 1
ATOM 753 C CA . HIS A 1 107 ? -9.650 -14.457 -21.896 1.00 45.12 107 HIS A CA 1
ATOM 754 C C . HIS A 1 107 ? -11.044 -15.081 -21.938 1.00 45.12 107 HIS A C 1
ATOM 756 O O . HIS A 1 107 ? -12.050 -14.448 -22.261 1.00 45.12 107 HIS A O 1
ATOM 762 N N . SER A 1 108 ? -11.053 -16.368 -21.593 1.00 39.91 108 SER A N 1
ATOM 763 C CA . SER A 1 108 ? -12.209 -17.129 -21.167 1.00 39.91 108 SER A CA 1
ATOM 764 C C . SER A 1 108 ? -13.048 -16.282 -20.224 1.00 39.91 108 SER A C 1
ATOM 766 O O . SER A 1 108 ? -12.551 -15.783 -19.213 1.00 39.91 108 SER A O 1
ATOM 768 N N . ILE A 1 109 ? -14.337 -16.183 -20.532 1.00 39.38 109 ILE A N 1
ATOM 769 C CA . ILE A 1 109 ? -15.389 -15.775 -19.606 1.00 39.38 109 ILE A CA 1
ATOM 770 C C . ILE A 1 109 ? -15.461 -16.860 -18.520 1.00 39.38 109 ILE A C 1
ATOM 772 O O . ILE A 1 109 ? -16.384 -17.665 -18.467 1.00 39.38 109 ILE A O 1
ATOM 776 N N . THR A 1 110 ? -14.441 -16.959 -17.671 1.00 43.25 110 THR A N 1
ATOM 777 C CA . THR A 1 110 ? -14.596 -17.614 -16.386 1.00 43.25 110 THR A CA 1
ATOM 778 C C . THR A 1 110 ? -15.372 -16.627 -15.548 1.00 43.25 110 THR A C 1
ATOM 780 O O . THR A 1 110 ? -14.866 -15.577 -15.162 1.00 43.25 110 THR A O 1
ATOM 783 N N . THR A 1 111 ? -16.627 -16.980 -15.311 1.00 48.44 111 THR A N 1
ATOM 784 C CA . THR A 1 111 ? -17.581 -16.407 -14.361 1.00 48.44 111 THR A CA 1
ATOM 785 C C . THR A 1 111 ? -17.070 -16.499 -12.910 1.00 48.44 111 THR A C 1
ATOM 787 O O . THR A 1 111 ? -17.783 -16.967 -12.022 1.00 48.44 111 THR A O 1
ATOM 790 N N . GLY A 1 112 ? -15.804 -16.150 -12.669 1.00 56.62 112 GLY A N 1
ATOM 791 C CA . GLY A 1 112 ? -15.191 -16.082 -11.352 1.00 56.62 112 GLY A CA 1
ATOM 792 C C . GLY A 1 112 ? -15.810 -14.927 -10.579 1.00 56.62 112 GLY A C 1
ATOM 793 O O . GLY A 1 112 ? -16.034 -13.849 -11.130 1.00 56.62 112 GLY A O 1
ATOM 794 N N . LYS A 1 113 ? -16.159 -15.169 -9.315 1.00 72.75 113 LYS A N 1
ATOM 795 C CA . LYS A 1 113 ? -16.673 -14.112 -8.441 1.00 72.75 113 LYS A CA 1
ATOM 796 C C . LYS A 1 113 ? -15.573 -13.083 -8.178 1.00 72.75 113 LYS A C 1
ATOM 798 O O . LYS A 1 113 ? -14.393 -13.373 -8.336 1.00 72.75 113 LYS A O 1
ATOM 803 N N . PHE A 1 114 ? -15.994 -11.898 -7.752 1.00 88.81 114 PHE A N 1
ATOM 804 C CA . PHE A 1 114 ? -15.128 -10.762 -7.461 1.00 88.81 114 PHE A CA 1
ATOM 805 C C . PHE A 1 114 ? -13.937 -11.100 -6.542 1.00 88.81 114 PHE A C 1
ATOM 807 O O . PHE A 1 114 ? -14.039 -11.916 -5.623 1.00 88.81 114 PHE A O 1
ATOM 814 N N . THR A 1 115 ? -12.821 -10.420 -6.767 1.00 94.50 115 THR A N 1
ATOM 815 C CA . THR A 1 115 ? -11.635 -10.437 -5.916 1.00 94.50 115 THR A CA 1
ATOM 816 C C . THR A 1 115 ? -11.772 -9.363 -4.837 1.00 94.50 115 THR A C 1
ATOM 818 O O . THR A 1 115 ? -12.025 -8.188 -5.129 1.00 94.50 115 THR A O 1
ATOM 821 N N . ILE A 1 116 ? -11.600 -9.768 -3.579 1.00 96.75 116 ILE A N 1
ATOM 822 C CA . ILE A 1 116 ? -11.732 -8.917 -2.394 1.00 96.75 116 ILE A CA 1
ATOM 823 C C . ILE A 1 116 ? -10.357 -8.644 -1.782 1.00 96.75 116 ILE A C 1
ATOM 825 O O . ILE A 1 116 ? -9.620 -9.572 -1.440 1.00 96.75 116 ILE A O 1
ATOM 829 N N . GLY A 1 117 ? -10.018 -7.365 -1.621 1.00 98.12 117 GLY A N 1
ATOM 830 C CA . GLY A 1 117 ? -8.826 -6.928 -0.896 1.00 98.12 117 GLY A CA 1
ATOM 831 C C . GLY A 1 117 ? -9.070 -6.920 0.611 1.00 98.12 117 GLY A C 1
ATOM 832 O O . GLY A 1 117 ? -10.118 -6.455 1.058 1.00 98.12 117 GLY A O 1
ATOM 833 N N . VAL A 1 118 ? -8.123 -7.435 1.398 1.00 98.50 118 VAL A N 1
ATOM 834 C CA . VAL A 1 118 ? -8.227 -7.487 2.865 1.00 98.50 118 VAL A CA 1
ATOM 835 C C . VAL A 1 118 ? -6.927 -7.029 3.519 1.00 98.50 118 VAL A C 1
ATOM 837 O O . VAL A 1 118 ? -5.877 -7.617 3.267 1.00 98.50 118 VAL A O 1
ATOM 840 N N . THR A 1 119 ? -6.980 -6.028 4.397 1.00 98.69 119 THR A N 1
ATOM 841 C CA . THR A 1 119 ? -5.807 -5.577 5.168 1.00 98.69 119 THR A CA 1
ATOM 842 C C . THR A 1 119 ? -5.625 -6.379 6.454 1.00 98.69 119 THR A C 1
ATOM 844 O O . THR A 1 119 ? -6.580 -6.730 7.152 1.00 98.69 119 THR A O 1
ATOM 847 N N . MET A 1 120 ? -4.373 -6.686 6.787 1.00 97.81 120 MET A N 1
ATOM 848 C CA . MET A 1 120 ? -4.013 -7.614 7.854 1.00 97.81 120 MET A CA 1
ATOM 849 C C . MET A 1 120 ? -2.781 -7.152 8.617 1.00 97.81 120 MET A C 1
ATOM 851 O O . MET A 1 120 ? -1.854 -6.588 8.040 1.00 97.81 120 MET A O 1
ATOM 855 N N . PHE A 1 121 ? -2.745 -7.477 9.903 1.00 94.19 121 PHE A N 1
ATOM 856 C CA . PHE A 1 121 ? -1.546 -7.424 10.721 1.00 94.19 121 PHE A CA 1
ATOM 857 C C . PHE A 1 121 ? -1.450 -8.665 11.608 1.00 94.19 121 PHE A C 1
ATOM 859 O O . PHE A 1 121 ? -2.455 -9.337 11.854 1.00 94.19 121 PHE A O 1
ATOM 866 N N . GLY A 1 122 ? -0.256 -8.973 12.126 1.00 93.25 122 GLY A N 1
ATOM 867 C CA . GLY A 1 122 ? -0.044 -10.164 12.964 1.00 93.25 122 GLY A CA 1
ATOM 868 C C . GLY A 1 122 ? -1.087 -10.283 14.085 1.00 93.25 122 GLY A C 1
ATOM 869 O O . GLY A 1 122 ? -1.704 -11.333 14.268 1.00 93.25 122 GLY A O 1
ATOM 870 N N . VAL A 1 123 ? -1.392 -9.156 14.731 1.00 93.75 123 VAL A N 1
ATOM 871 C CA . VAL A 1 123 ? -2.367 -9.010 15.825 1.00 93.75 123 VAL A CA 1
ATOM 872 C C . VAL A 1 123 ? -3.845 -9.024 15.397 1.00 93.75 123 VAL A C 1
ATOM 874 O O . VAL A 1 123 ? -4.714 -9.119 16.263 1.00 93.75 123 VAL A O 1
ATOM 877 N N . THR A 1 124 ? -4.154 -8.957 14.098 1.00 94.81 124 THR A N 1
ATOM 878 C CA . THR A 1 124 ? -5.517 -9.083 13.536 1.00 94.81 124 THR A CA 1
ATOM 879 C C . THR A 1 124 ? -5.708 -10.356 12.702 1.00 94.81 124 THR A C 1
ATOM 881 O O . THR A 1 124 ? -6.832 -10.657 12.292 1.00 94.81 124 THR A O 1
ATOM 884 N N . THR A 1 125 ? -4.653 -11.163 12.522 1.00 92.75 125 THR A N 1
ATOM 885 C CA . THR A 1 125 ? -4.657 -12.442 11.784 1.00 92.75 125 THR A CA 1
ATOM 886 C C . THR A 1 125 ? -5.844 -13.356 12.114 1.00 92.75 125 THR A C 1
ATOM 888 O O . THR A 1 125 ? -6.442 -13.885 11.175 1.00 92.75 125 THR A O 1
ATOM 891 N N . PRO A 1 126 ? -6.266 -13.543 13.386 1.00 92.50 126 PRO A N 1
ATOM 892 C CA . PRO A 1 126 ? -7.425 -14.388 13.682 1.00 92.50 126 PRO A CA 1
ATOM 893 C C . PRO A 1 126 ? -8.718 -13.905 13.009 1.00 92.50 126 PRO A C 1
ATOM 895 O O . PRO A 1 126 ? -9.494 -14.723 12.519 1.00 92.50 126 PRO A O 1
ATOM 898 N N . CYS A 1 127 ? -8.938 -12.587 12.948 1.00 89.94 127 CYS A N 1
ATOM 899 C CA . CYS A 1 127 ? -10.090 -12.013 12.257 1.00 89.94 127 CYS A CA 1
ATOM 900 C C . CYS A 1 127 ? -9.960 -12.208 10.742 1.00 89.94 127 CYS A C 1
ATOM 902 O O . CYS A 1 127 ? -10.873 -12.735 10.108 1.00 89.94 127 CYS A O 1
ATOM 904 N N . VAL A 1 128 ? -8.800 -11.859 10.176 1.00 93.38 128 VAL A N 1
ATOM 905 C CA . VAL A 1 128 ? -8.555 -11.933 8.729 1.00 93.38 128 VAL A CA 1
ATOM 906 C C . VAL A 1 128 ? -8.677 -13.361 8.202 1.00 93.38 128 VAL A C 1
ATOM 908 O O . VAL A 1 128 ? -9.326 -13.573 7.182 1.00 93.38 128 VAL A O 1
ATOM 911 N N . ASN A 1 129 ? -8.125 -14.354 8.903 1.00 91.94 129 ASN A N 1
ATOM 912 C CA . ASN A 1 129 ? -8.219 -15.754 8.486 1.00 91.94 129 ASN A CA 1
ATOM 913 C C . ASN A 1 129 ? -9.665 -16.247 8.465 1.00 91.94 129 ASN A C 1
ATOM 915 O O . ASN A 1 129 ? -10.080 -16.882 7.498 1.00 91.94 129 ASN A O 1
ATOM 919 N N . ALA A 1 130 ? -10.448 -15.913 9.490 1.00 91.12 130 ALA A N 1
ATOM 920 C CA . ALA A 1 130 ? -11.849 -16.301 9.530 1.00 91.12 130 ALA A CA 1
ATOM 921 C C . ALA A 1 130 ? -12.681 -15.561 8.457 1.00 91.12 130 ALA A C 1
ATOM 923 O O . ALA A 1 130 ? -13.592 -16.153 7.875 1.00 91.12 130 ALA A O 1
ATOM 924 N N . VAL A 1 131 ? -12.348 -14.302 8.132 1.00 90.56 131 VAL A N 1
ATOM 925 C CA . VAL A 1 131 ? -12.974 -13.559 7.020 1.00 90.56 131 VAL A CA 1
ATOM 926 C C . VAL A 1 131 ? -12.628 -14.209 5.684 1.00 90.56 131 VAL A C 1
ATOM 928 O O . VAL A 1 131 ? -13.523 -14.481 4.887 1.00 90.56 131 VAL A O 1
ATOM 931 N N . LYS A 1 132 ? -11.347 -14.510 5.458 1.00 93.00 132 LYS A N 1
ATOM 932 C CA . LYS A 1 132 ? -10.848 -15.164 4.246 1.00 93.00 132 LYS A CA 1
ATOM 933 C C . LYS A 1 132 ? -11.506 -16.523 4.023 1.00 93.00 132 LYS A C 1
ATOM 935 O O . LYS A 1 132 ? -11.995 -16.787 2.929 1.00 93.00 132 LYS A O 1
ATOM 940 N N . GLU A 1 133 ? -11.560 -17.371 5.051 1.00 93.69 133 GLU A N 1
ATOM 941 C CA . GLU A 1 133 ? -12.205 -18.687 4.968 1.00 93.69 133 GLU A CA 1
ATOM 942 C C . GLU A 1 133 ? -13.684 -18.553 4.585 1.00 93.69 133 GLU A C 1
ATOM 944 O O . GLU A 1 133 ? -14.201 -19.300 3.752 1.00 93.69 133 GLU A O 1
ATOM 949 N N . ARG A 1 134 ? -14.374 -17.568 5.165 1.00 91.06 134 ARG A N 1
ATOM 950 C CA . ARG A 1 134 ? -15.776 -17.304 4.859 1.00 91.06 134 ARG A CA 1
ATOM 951 C C . ARG A 1 134 ? -15.964 -16.784 3.434 1.00 91.06 134 ARG A C 1
ATOM 953 O O . ARG A 1 134 ? -16.832 -17.304 2.743 1.00 91.06 134 ARG A O 1
ATOM 960 N N . LEU A 1 135 ? -15.159 -15.827 2.977 1.00 90.81 135 LEU A N 1
ATOM 961 C CA . LEU A 1 135 ? -15.196 -15.332 1.595 1.00 90.81 135 LEU A CA 1
ATOM 962 C C . LEU A 1 135 ? -14.933 -16.449 0.578 1.00 90.81 135 LEU A C 1
ATOM 964 O O . LEU A 1 135 ? -15.665 -16.554 -0.405 1.00 90.81 135 LEU A O 1
ATOM 968 N N . ALA A 1 136 ? -13.976 -17.336 0.862 1.00 91.38 136 ALA A N 1
ATOM 969 C CA . ALA A 1 136 ? -13.683 -18.494 0.022 1.00 91.38 136 ALA A CA 1
ATOM 970 C C . ALA A 1 136 ? -14.873 -19.467 -0.064 1.00 91.38 136 ALA A C 1
ATOM 972 O O . ALA A 1 136 ? -15.218 -19.921 -1.153 1.00 91.38 136 ALA A O 1
ATOM 973 N N . LYS A 1 137 ? -15.572 -19.739 1.052 1.00 92.44 137 LYS A N 1
ATOM 974 C CA . LYS A 1 137 ? -16.821 -20.537 1.050 1.00 92.44 137 LYS A CA 1
ATOM 975 C C . LYS A 1 137 ? -17.939 -19.882 0.239 1.00 92.44 137 LYS A C 1
ATOM 977 O O . LYS A 1 137 ? -18.784 -20.570 -0.323 1.00 92.44 137 LYS A O 1
ATOM 982 N N . GLU A 1 138 ? -17.944 -18.556 0.173 1.00 89.38 138 GLU A N 1
ATOM 983 C CA . GLU A 1 138 ? -18.855 -17.776 -0.668 1.00 89.38 138 GLU A CA 1
ATOM 984 C C . GLU A 1 138 ? -18.352 -17.644 -2.115 1.00 89.38 138 GLU A C 1
ATOM 986 O O . GLU A 1 138 ? -19.042 -17.055 -2.944 1.00 89.38 138 GLU A O 1
ATOM 991 N N . GLY A 1 139 ? -17.201 -18.239 -2.441 1.00 90.19 139 GLY A N 1
ATOM 992 C CA . GLY A 1 139 ? -16.593 -18.333 -3.766 1.00 90.19 139 GLY A CA 1
ATOM 993 C C . GLY A 1 139 ? -15.836 -17.090 -4.237 1.00 90.19 139 GLY A C 1
ATOM 994 O O . GLY A 1 139 ? -15.513 -17.034 -5.418 1.00 90.19 139 GLY A O 1
ATOM 995 N N . TYR A 1 140 ? -15.593 -16.108 -3.366 1.00 91.25 140 TYR A N 1
ATOM 996 C CA . TYR A 1 140 ? -14.769 -14.941 -3.690 1.00 91.25 140 TYR A CA 1
ATOM 997 C C . TYR A 1 140 ? -13.283 -15.299 -3.667 1.00 91.25 140 TYR A C 1
ATOM 999 O O . TYR A 1 140 ? -12.834 -16.077 -2.819 1.00 91.25 140 TYR A O 1
ATOM 1007 N N . GLU A 1 141 ? -12.512 -14.676 -4.552 1.00 93.56 141 GLU A N 1
ATOM 1008 C CA . GLU A 1 141 ? -11.058 -14.644 -4.430 1.00 93.56 141 GLU A CA 1
ATOM 1009 C C . GLU A 1 141 ? -10.656 -13.585 -3.394 1.00 93.56 141 GLU A C 1
ATOM 1011 O O . GLU A 1 141 ? -11.311 -12.553 -3.254 1.00 93.56 141 GLU A O 1
ATOM 1016 N N . THR A 1 142 ? -9.578 -13.826 -2.648 1.00 95.50 142 THR A N 1
ATOM 1017 C CA . THR A 1 142 ? -9.102 -12.891 -1.620 1.00 95.50 142 THR A CA 1
ATOM 1018 C C . THR A 1 142 ? -7.622 -12.590 -1.780 1.00 95.50 142 THR A C 1
ATOM 1020 O O . THR A 1 142 ? -6.809 -13.519 -1.753 1.00 95.50 142 THR A O 1
ATOM 1023 N N . LEU A 1 143 ? -7.271 -11.307 -1.815 1.00 97.44 143 LEU A N 1
ATOM 1024 C CA . LEU A 1 143 ? -5.893 -10.830 -1.736 1.00 97.44 143 LEU A CA 1
ATOM 1025 C C . LEU A 1 143 ? -5.673 -10.189 -0.363 1.00 97.44 143 LEU A C 1
ATOM 1027 O O . LEU A 1 143 ? -6.385 -9.259 0.014 1.00 97.44 143 LEU A O 1
ATOM 1031 N N . VAL A 1 144 ? -4.718 -10.717 0.406 1.00 98.12 144 VAL A N 1
ATOM 1032 C CA . VAL A 1 144 ? -4.417 -10.239 1.763 1.00 98.12 144 VAL A CA 1
ATOM 1033 C C . VAL A 1 144 ? -3.175 -9.360 1.727 1.00 98.12 144 VAL A C 1
ATOM 1035 O O . VAL A 1 144 ? -2.130 -9.788 1.242 1.00 98.12 144 VAL A O 1
ATOM 1038 N N . PHE A 1 145 ? -3.282 -8.161 2.288 1.00 98.44 145 PHE A N 1
ATOM 1039 C CA . PHE A 1 145 ? -2.227 -7.156 2.307 1.00 98.44 145 PHE A CA 1
ATOM 1040 C C . PHE A 1 145 ? -1.756 -6.922 3.735 1.00 98.44 145 PHE A C 1
ATOM 1042 O O . PHE A 1 145 ? -2.553 -6.638 4.628 1.00 98.44 145 PHE A O 1
ATOM 1049 N N . HIS A 1 146 ? -0.451 -7.042 3.951 1.00 98.31 146 HIS A N 1
ATOM 1050 C CA . HIS A 1 146 ? 0.155 -6.719 5.235 1.00 98.31 146 HIS A CA 1
ATOM 1051 C C . HIS A 1 146 ? 0.188 -5.195 5.406 1.00 98.31 146 HIS A C 1
ATOM 1053 O O . HIS A 1 146 ? 0.777 -4.511 4.575 1.00 98.31 146 HIS A O 1
ATOM 1059 N N . ALA A 1 147 ? -0.452 -4.665 6.447 1.00 98.31 147 ALA A N 1
ATOM 1060 C CA . ALA A 1 147 ? -0.666 -3.232 6.656 1.00 98.31 147 ALA A CA 1
ATOM 1061 C C . ALA A 1 147 ? 0.610 -2.501 7.129 1.00 98.31 147 ALA A C 1
ATOM 1063 O O . ALA A 1 147 ? 0.688 -2.026 8.257 1.00 98.31 147 ALA A O 1
ATOM 1064 N N . THR A 1 148 ? 1.632 -2.462 6.272 1.00 97.69 148 THR A N 1
ATOM 1065 C CA . THR A 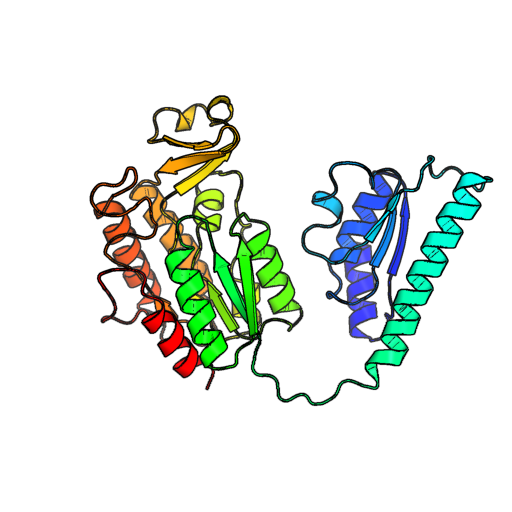1 148 ? 2.959 -1.885 6.546 1.00 97.69 148 THR A CA 1
ATOM 1066 C C . THR A 1 148 ? 3.183 -0.541 5.840 1.00 97.69 148 THR A C 1
ATOM 1068 O O . THR A 1 148 ? 4.313 -0.183 5.506 1.00 97.69 148 THR A O 1
ATOM 1071 N N . GLY A 1 149 ? 2.104 0.151 5.473 1.00 95.75 149 GLY A N 1
ATOM 1072 C CA . GLY A 1 149 ? 2.094 1.346 4.631 1.00 95.75 149 GLY A CA 1
ATOM 1073 C C . GLY A 1 149 ? 2.142 0.989 3.146 1.00 95.75 149 GLY A C 1
ATOM 1074 O O . GLY A 1 149 ? 1.326 1.447 2.346 1.00 95.75 149 GLY A O 1
ATOM 1075 N N . VAL A 1 150 ? 3.083 0.120 2.769 1.00 95.19 150 VAL A N 1
ATOM 1076 C CA . VAL A 1 150 ? 3.211 -0.410 1.400 1.00 95.19 150 VAL A CA 1
ATOM 1077 C C . VAL A 1 150 ? 2.024 -1.300 1.035 1.00 95.19 150 VAL A C 1
ATOM 1079 O O . VAL A 1 150 ? 1.543 -1.230 -0.093 1.00 95.19 150 VAL A O 1
ATOM 1082 N N . GLY A 1 151 ? 1.527 -2.119 1.968 1.00 97.06 151 GLY A N 1
ATOM 1083 C CA . GLY A 1 151 ? 0.426 -3.040 1.684 1.00 97.06 151 GLY A CA 1
ATOM 1084 C C . GLY A 1 151 ? -0.889 -2.336 1.369 1.00 97.06 151 GLY A C 1
ATOM 1085 O O . GLY A 1 151 ? -1.537 -2.707 0.392 1.00 97.06 151 GLY A O 1
ATOM 1086 N N . GLY A 1 152 ? -1.258 -1.294 2.123 1.00 98.00 152 GLY A N 1
ATOM 1087 C CA . GLY A 1 152 ? -2.424 -0.471 1.802 1.00 98.00 152 GLY A CA 1
ATOM 1088 C C . GLY A 1 152 ? -2.317 0.190 0.428 1.00 98.00 152 GLY A C 1
ATOM 1089 O O . GLY A 1 152 ? -3.260 0.115 -0.360 1.00 98.00 152 GLY A O 1
ATOM 1090 N N . ARG A 1 153 ? -1.145 0.749 0.086 1.00 97.06 153 ARG A N 1
ATOM 1091 C CA . ARG A 1 153 ? -0.892 1.319 -1.252 1.00 97.06 153 ARG A CA 1
ATOM 1092 C C . ARG A 1 153 ? -0.993 0.268 -2.360 1.00 97.06 153 ARG A C 1
ATOM 1094 O O . ARG A 1 153 ? -1.637 0.516 -3.372 1.00 97.06 153 ARG A O 1
ATOM 1101 N N . ALA A 1 154 ? -0.433 -0.925 -2.150 1.00 95.56 154 ALA A N 1
ATOM 1102 C CA . ALA A 1 154 ? -0.509 -2.022 -3.116 1.00 95.56 154 ALA A CA 1
ATOM 1103 C C . ALA A 1 154 ? -1.958 -2.458 -3.370 1.00 95.56 154 ALA A C 1
ATOM 1105 O O . ALA A 1 154 ? -2.358 -2.663 -4.517 1.00 95.56 154 ALA A O 1
ATOM 1106 N N . MET A 1 155 ? -2.759 -2.561 -2.306 1.00 98.25 155 MET A N 1
ATOM 1107 C CA . MET A 1 155 ? -4.186 -2.850 -2.413 1.00 98.25 155 MET A CA 1
ATOM 1108 C C . MET A 1 155 ? -4.905 -1.774 -3.237 1.00 98.25 155 MET A C 1
ATOM 1110 O O . MET A 1 155 ? -5.663 -2.097 -4.149 1.00 98.25 155 MET A O 1
ATOM 1114 N N . GLU A 1 156 ? -4.653 -0.497 -2.955 1.00 97.62 156 GLU A N 1
ATOM 1115 C CA . GLU A 1 156 ? -5.284 0.619 -3.663 1.00 97.62 156 GLU A CA 1
ATOM 1116 C C . GLU A 1 156 ? -4.865 0.738 -5.130 1.00 97.62 156 GLU A C 1
ATOM 1118 O O . GLU A 1 156 ? -5.691 1.074 -5.981 1.00 97.62 156 GLU A O 1
ATOM 1123 N N . ASP A 1 157 ? -3.620 0.405 -5.464 1.00 93.88 157 ASP A N 1
ATOM 1124 C CA . ASP A 1 157 ? -3.166 0.353 -6.854 1.00 93.88 157 ASP A CA 1
ATOM 1125 C C . ASP A 1 157 ? -3.874 -0.756 -7.639 1.00 93.88 157 ASP A C 1
ATOM 1127 O O . ASP A 1 157 ? -4.278 -0.545 -8.788 1.00 93.88 157 ASP A O 1
ATOM 1131 N N . LEU A 1 158 ? -4.119 -1.907 -7.007 1.00 93.81 158 LEU A N 1
ATOM 1132 C CA . LEU A 1 158 ? -4.897 -2.999 -7.595 1.00 93.81 158 LEU A CA 1
ATOM 1133 C C . LEU A 1 158 ? -6.388 -2.657 -7.717 1.00 93.81 158 LEU A C 1
ATOM 1135 O O . LEU A 1 158 ? -7.014 -3.019 -8.716 1.00 93.81 158 LEU A O 1
ATOM 1139 N N . VAL A 1 159 ? -6.948 -1.894 -6.775 1.00 95.75 159 VAL A N 1
ATOM 1140 C CA . VAL A 1 159 ? -8.289 -1.297 -6.906 1.00 95.75 159 VAL A CA 1
ATOM 1141 C C . VAL A 1 159 ? -8.332 -0.332 -8.094 1.00 95.75 159 VAL A C 1
ATOM 1143 O O . VAL A 1 159 ? -9.216 -0.425 -8.951 1.00 95.75 159 VAL A O 1
ATOM 1146 N N . ARG A 1 160 ? -7.341 0.559 -8.227 1.00 91.62 160 ARG A N 1
ATOM 1147 C CA . ARG A 1 160 ? -7.257 1.507 -9.349 1.00 91.62 160 ARG A CA 1
ATOM 1148 C C . ARG A 1 160 ? -7.144 0.786 -10.696 1.00 91.62 160 ARG A C 1
ATOM 1150 O O . ARG A 1 160 ? -7.781 1.210 -11.667 1.00 91.62 160 ARG A O 1
ATOM 1157 N N . GLY A 1 161 ? -6.394 -0.315 -10.722 1.00 86.38 161 GLY A N 1
ATOM 1158 C CA . GLY A 1 161 ? -6.237 -1.213 -11.866 1.00 86.38 161 GLY A CA 1
ATOM 1159 C C . GLY A 1 161 ? -7.453 -2.093 -12.172 1.00 86.38 161 GLY A C 1
ATOM 1160 O O . GLY A 1 161 ? -7.484 -2.709 -13.230 1.00 86.38 161 GLY A O 1
ATOM 1161 N N . GLY A 1 162 ? -8.464 -2.133 -11.297 1.00 90.31 162 GLY A N 1
ATOM 1162 C CA . GLY A 1 162 ? -9.670 -2.947 -11.479 1.00 90.31 162 GLY A CA 1
ATOM 1163 C C . GLY A 1 162 ? -9.499 -4.430 -11.136 1.00 90.31 162 GLY A C 1
ATOM 1164 O O . GLY A 1 162 ? -10.417 -5.210 -11.377 1.00 90.31 162 GLY A O 1
ATOM 1165 N N . PHE A 1 163 ? -8.363 -4.821 -10.550 1.00 90.00 163 PHE A N 1
ATOM 1166 C CA . PHE A 1 163 ? -8.094 -6.192 -10.102 1.00 90.00 163 PHE A CA 1
ATOM 1167 C C . PHE A 1 163 ? -8.835 -6.549 -8.812 1.00 90.00 163 PHE A C 1
ATOM 1169 O O . PHE A 1 163 ? -9.095 -7.721 -8.571 1.00 90.00 163 PHE A O 1
ATOM 1176 N N . ILE A 1 164 ? -9.199 -5.553 -8.000 1.00 95.31 164 ILE A N 1
ATOM 1177 C CA . ILE A 1 164 ? -9.990 -5.720 -6.776 1.00 95.31 164 ILE A CA 1
ATOM 1178 C C . ILE A 1 164 ? -11.330 -5.007 -6.958 1.00 95.31 164 ILE A C 1
ATOM 1180 O O . ILE A 1 164 ? -11.354 -3.824 -7.297 1.00 95.31 164 ILE A O 1
ATOM 1184 N N . GLN A 1 165 ? -12.440 -5.713 -6.716 1.00 95.25 165 GLN A N 1
ATOM 1185 C CA . GLN A 1 165 ? -13.800 -5.179 -6.895 1.00 95.25 165 GLN A CA 1
ATOM 1186 C C . GLN A 1 165 ? -14.557 -4.981 -5.573 1.00 95.25 165 GLN A C 1
ATOM 1188 O O . GLN A 1 165 ? -15.688 -4.509 -5.584 1.00 95.25 165 GLN A O 1
ATOM 1193 N N . GLY A 1 166 ? -13.939 -5.297 -4.434 1.00 95.81 166 GLY A N 1
ATOM 1194 C CA . GLY A 1 166 ? -14.447 -4.970 -3.102 1.00 95.81 166 GLY A CA 1
ATOM 1195 C C . GLY A 1 166 ? -13.328 -4.984 -2.066 1.00 95.81 166 GLY A C 1
ATOM 1196 O O . GLY A 1 166 ? -12.325 -5.676 -2.243 1.00 95.81 166 GLY A O 1
ATOM 1197 N N . VAL A 1 167 ? -13.477 -4.217 -0.988 1.00 98.12 167 VAL A N 1
ATOM 1198 C CA . VAL A 1 167 ? -12.453 -4.105 0.060 1.00 98.12 167 VAL A CA 1
ATOM 1199 C C . VAL A 1 167 ? -13.054 -4.339 1.442 1.00 98.12 167 VAL A C 1
ATOM 1201 O O . VAL A 1 167 ? -14.072 -3.754 1.812 1.00 98.12 167 VAL A O 1
ATOM 1204 N N . LEU A 1 168 ? -12.376 -5.185 2.217 1.00 97.75 168 LEU A N 1
ATOM 1205 C CA . LEU A 1 168 ? -12.541 -5.317 3.659 1.00 97.75 168 LEU A CA 1
ATOM 1206 C C . LEU A 1 168 ? -11.286 -4.752 4.331 1.00 97.75 168 LEU A C 1
ATOM 1208 O O . LEU A 1 168 ? -10.318 -5.474 4.580 1.00 97.75 168 LEU A O 1
ATOM 1212 N N . ASP A 1 169 ? -11.288 -3.450 4.604 1.00 98.25 169 ASP A N 1
ATOM 1213 C CA . ASP A 1 169 ? -10.163 -2.770 5.245 1.00 98.25 169 ASP A CA 1
ATOM 1214 C C . ASP A 1 169 ? -10.222 -2.994 6.762 1.00 98.25 169 ASP A C 1
ATOM 1216 O O . ASP A 1 169 ? -10.676 -2.158 7.541 1.00 98.25 169 ASP A O 1
ATOM 1220 N N . ILE A 1 170 ? -9.865 -4.212 7.167 1.00 97.44 170 ILE A N 1
ATOM 1221 C CA . ILE A 1 170 ? -9.971 -4.687 8.546 1.00 97.44 170 ILE A CA 1
ATOM 1222 C C . ILE A 1 170 ? -8.924 -4.024 9.444 1.00 97.44 170 ILE A C 1
ATOM 1224 O O . ILE A 1 170 ? -9.194 -3.771 10.617 1.00 97.44 170 ILE A O 1
ATOM 1228 N N . THR A 1 171 ? -7.729 -3.786 8.908 1.00 98.56 171 THR A N 1
ATOM 1229 C CA . THR A 1 171 ? -6.555 -3.331 9.650 1.00 98.56 171 THR A CA 1
ATOM 1230 C C . THR A 1 171 ? -6.067 -1.993 9.101 1.00 98.56 171 THR A C 1
ATOM 1232 O O . THR A 1 171 ? -5.242 -1.948 8.191 1.00 98.56 171 THR A O 1
ATOM 1235 N N . THR A 1 172 ? -6.541 -0.898 9.691 1.00 98.69 172 THR A N 1
ATOM 1236 C CA . THR A 1 172 ? -6.225 0.476 9.268 1.00 98.69 172 THR A CA 1
ATOM 1237 C C . THR A 1 172 ? -5.045 1.093 10.029 1.00 98.69 172 THR A C 1
ATOM 1239 O O . THR A 1 172 ? -4.886 2.311 10.023 1.00 98.69 172 THR A O 1
ATOM 1242 N N . THR A 1 173 ? -4.206 0.272 10.676 1.00 98.75 173 THR A N 1
ATOM 1243 C CA . THR A 1 173 ? -3.049 0.691 11.505 1.00 98.75 173 THR A CA 1
ATOM 1244 C C . THR A 1 173 ? -2.093 1.665 10.819 1.00 98.75 173 THR A C 1
ATOM 1246 O O . THR A 1 173 ? -1.474 2.487 11.484 1.00 98.75 173 THR A O 1
ATOM 1249 N N . GLU A 1 174 ? -2.013 1.642 9.488 1.00 98.81 174 GLU A N 1
ATOM 1250 C CA . GLU A 1 174 ? -1.173 2.556 8.705 1.00 98.81 174 GLU A CA 1
ATOM 1251 C C . GLU A 1 174 ? -1.542 4.038 8.935 1.00 98.81 174 GLU A C 1
ATOM 1253 O O . GLU A 1 174 ? -0.694 4.918 8.781 1.00 98.81 174 GLU A O 1
ATOM 1258 N N . VAL A 1 175 ? -2.791 4.317 9.344 1.00 98.88 175 VAL A N 1
ATOM 1259 C CA . VAL A 1 175 ? -3.261 5.655 9.743 1.00 98.88 175 VAL A CA 1
ATOM 1260 C C . VAL A 1 175 ? -2.633 6.093 11.067 1.00 98.88 175 VAL A C 1
ATOM 1262 O O . VAL A 1 175 ? -2.302 7.270 11.215 1.00 98.88 175 VAL A O 1
ATOM 1265 N N . ALA A 1 176 ? -2.445 5.176 12.022 1.00 98.81 176 ALA A N 1
ATOM 1266 C CA . ALA A 1 176 ? -1.813 5.496 13.299 1.00 98.81 176 ALA A CA 1
ATOM 1267 C C . ALA A 1 176 ? -0.365 5.946 13.077 1.00 98.81 176 ALA A C 1
ATOM 1269 O O . ALA A 1 176 ? 0.043 7.008 13.554 1.00 98.81 176 ALA A O 1
ATOM 1270 N N . ASP A 1 177 ? 0.367 5.200 12.253 1.00 98.75 177 ASP A N 1
ATOM 1271 C CA . ASP A 1 177 ? 1.719 5.551 11.835 1.00 98.75 177 ASP A CA 1
ATOM 1272 C C . ASP A 1 177 ? 1.769 6.871 11.065 1.00 98.75 177 ASP A C 1
ATOM 1274 O O . ASP A 1 177 ? 2.637 7.694 11.342 1.00 98.75 177 ASP A O 1
ATOM 1278 N N . TYR A 1 178 ? 0.829 7.127 10.151 1.00 98.75 178 TYR A N 1
ATOM 1279 C CA . TYR A 1 178 ? 0.777 8.397 9.420 1.00 98.75 178 TYR A CA 1
ATOM 1280 C C . TYR A 1 178 ? 0.560 9.603 10.343 1.00 98.75 178 TYR A C 1
ATOM 1282 O O . TYR A 1 178 ? 1.220 10.631 10.199 1.00 98.75 178 TYR A O 1
ATOM 1290 N N . VAL A 1 179 ? -0.353 9.486 11.308 1.00 98.69 179 VAL A N 1
ATOM 1291 C CA . VAL A 1 179 ? -0.720 10.594 12.200 1.00 98.69 179 VAL A CA 1
ATOM 1292 C C . VAL A 1 179 ? 0.335 10.851 13.280 1.00 98.69 179 VAL A C 1
ATOM 1294 O O . VAL A 1 179 ? 0.515 12.001 13.685 1.00 98.69 179 VAL A O 1
ATOM 1297 N N . VAL A 1 180 ? 1.005 9.806 13.775 1.00 98.62 180 VAL A N 1
ATOM 1298 C CA . VAL A 1 180 ? 1.959 9.913 14.896 1.00 98.62 180 VAL A CA 1
ATOM 1299 C C . VAL A 1 180 ? 3.419 9.975 14.430 1.00 98.62 180 VAL A C 1
ATOM 1301 O O . VAL A 1 180 ? 4.246 10.552 15.132 1.00 98.62 180 VAL A O 1
ATOM 1304 N N . GLY A 1 181 ? 3.738 9.447 13.246 1.00 98.12 181 GLY A N 1
ATOM 1305 C CA . GLY A 1 181 ? 5.098 9.405 12.695 1.00 98.12 181 GLY A CA 1
ATOM 1306 C C . GLY A 1 181 ? 5.792 8.046 12.840 1.00 98.12 181 GLY A C 1
ATOM 1307 O O . GLY A 1 181 ? 6.975 7.997 13.172 1.00 98.12 181 GLY A O 1
ATOM 1308 N N . GLY A 1 182 ? 5.060 6.951 12.628 1.00 98.12 182 GLY A N 1
ATOM 1309 C CA . GLY A 1 182 ? 5.602 5.590 12.603 1.00 98.12 182 GLY A CA 1
ATOM 1310 C C . GLY A 1 182 ? 6.238 5.200 11.261 1.00 98.12 182 GLY A C 1
ATOM 1311 O O . GLY A 1 182 ? 6.132 5.913 10.260 1.00 98.12 182 GLY A O 1
ATOM 1312 N N . VAL A 1 183 ? 6.929 4.058 11.238 1.00 97.44 183 VAL A N 1
ATOM 1313 C CA . VAL A 1 183 ? 7.728 3.587 10.086 1.00 97.44 183 VAL A CA 1
ATOM 1314 C C . VAL A 1 183 ? 6.915 2.833 9.027 1.00 97.44 183 VAL A C 1
ATOM 1316 O O . VAL A 1 183 ? 7.424 2.568 7.941 1.00 97.44 183 VAL A O 1
ATOM 1319 N N . MET A 1 184 ? 5.661 2.491 9.321 1.00 97.94 184 MET A N 1
ATOM 1320 C CA . MET A 1 184 ? 4.729 1.748 8.465 1.00 97.94 184 MET A CA 1
ATOM 1321 C C . MET A 1 184 ? 3.523 2.607 8.045 1.00 97.94 184 MET A C 1
ATOM 1323 O O . MET A 1 184 ? 2.410 2.114 7.861 1.00 97.94 184 MET A O 1
ATOM 1327 N N . ALA A 1 185 ? 3.742 3.913 7.886 1.00 98.38 185 ALA A N 1
ATOM 1328 C CA . ALA A 1 185 ? 2.700 4.877 7.564 1.00 98.38 185 ALA A CA 1
ATOM 1329 C C . ALA A 1 185 ? 2.094 4.684 6.165 1.00 98.38 185 ALA A C 1
ATOM 1331 O O . ALA A 1 185 ? 2.792 4.433 5.168 1.00 98.38 185 ALA A O 1
ATOM 1332 N N . CYS A 1 186 ? 0.780 4.901 6.071 1.00 98.25 186 CYS A N 1
ATOM 1333 C CA . CYS A 1 186 ? 0.162 5.242 4.795 1.00 98.25 186 CYS A CA 1
ATOM 1334 C C . CYS A 1 186 ? 0.573 6.661 4.371 1.00 98.25 186 CYS A C 1
ATOM 1336 O O . CYS A 1 186 ? 1.264 7.376 5.095 1.00 98.25 186 CYS A O 1
ATOM 1338 N N . ASP A 1 187 ? 0.150 7.081 3.183 1.00 96.38 187 ASP A N 1
ATOM 1339 C CA . ASP A 1 187 ? 0.208 8.489 2.798 1.00 96.38 187 ASP A CA 1
ATOM 1340 C C . ASP A 1 187 ? -1.154 9.169 3.011 1.00 96.38 187 ASP A C 1
ATOM 1342 O O . ASP A 1 187 ? -2.141 8.549 3.421 1.00 96.38 187 ASP A O 1
ATOM 1346 N N . SER A 1 188 ? -1.212 10.469 2.722 1.00 97.94 188 SER A N 1
ATOM 1347 C CA . SER A 1 188 ? -2.428 11.270 2.859 1.00 97.94 188 SER A CA 1
ATOM 1348 C C . SER A 1 188 ? -3.541 10.885 1.883 1.00 97.94 188 SER A C 1
ATOM 1350 O O . SER A 1 188 ? -4.659 11.371 2.043 1.00 97.94 188 SER A O 1
ATOM 1352 N N . SER A 1 189 ? -3.268 10.046 0.878 1.00 97.56 189 SER A N 1
ATOM 1353 C CA . SER A 1 189 ? -4.247 9.593 -0.113 1.00 97.56 189 SER A CA 1
ATOM 1354 C C . SER A 1 189 ? -4.973 8.306 0.277 1.00 97.56 189 SER A C 1
ATOM 1356 O O . SER A 1 189 ? -5.876 7.884 -0.440 1.00 97.56 189 SER A O 1
ATOM 1358 N N . ARG A 1 190 ? -4.644 7.707 1.435 1.00 98.56 190 ARG A N 1
ATOM 1359 C CA . ARG A 1 190 ? -5.299 6.482 1.914 1.00 98.56 190 ARG A CA 1
ATOM 1360 C C . ARG A 1 190 ? -6.827 6.601 1.848 1.00 98.56 190 ARG A C 1
ATOM 1362 O O . ARG A 1 190 ? -7.408 7.602 2.272 1.00 98.56 190 ARG A O 1
ATOM 1369 N N . PHE A 1 191 ? -7.440 5.547 1.322 1.00 98.38 191 PHE A N 1
ATOM 1370 C CA . PHE A 1 191 ? -8.847 5.338 0.978 1.00 98.38 191 PHE A CA 1
ATOM 1371 C C . PHE A 1 191 ? -9.333 5.996 -0.321 1.00 98.38 191 PHE A C 1
ATOM 1373 O O . PHE A 1 191 ? -10.366 5.567 -0.843 1.00 98.38 191 PHE A O 1
ATOM 1380 N N . ASP A 1 192 ? -8.612 6.965 -0.897 1.00 98.19 192 ASP A N 1
ATOM 1381 C CA . ASP A 1 192 ? -9.098 7.734 -2.054 1.00 98.19 192 ASP A CA 1
ATOM 1382 C C . ASP A 1 192 ? -9.384 6.826 -3.256 1.00 98.19 192 ASP A C 1
ATOM 1384 O O . ASP A 1 192 ? -10.466 6.899 -3.838 1.00 98.19 192 ASP A O 1
ATOM 1388 N N . ALA A 1 193 ? -8.481 5.891 -3.575 1.00 96.94 193 ALA A N 1
ATOM 1389 C CA . ALA A 1 193 ? -8.649 4.992 -4.721 1.00 96.94 193 ALA A CA 1
ATOM 1390 C C . ALA A 1 193 ? -9.922 4.131 -4.625 1.00 96.94 193 ALA A C 1
ATOM 1392 O O . ALA A 1 193 ? -10.579 3.860 -5.633 1.00 96.94 193 ALA A O 1
ATOM 1393 N N . ILE A 1 194 ? -10.275 3.709 -3.409 1.00 97.94 194 ILE A N 1
ATOM 1394 C CA . ILE A 1 194 ? -11.447 2.873 -3.132 1.00 97.94 194 ILE A CA 1
ATOM 1395 C C . ILE A 1 194 ? -12.724 3.688 -3.346 1.00 97.94 194 ILE A C 1
ATOM 1397 O O . ILE A 1 194 ? -13.638 3.245 -4.047 1.00 97.94 194 ILE A O 1
ATOM 1401 N N . LEU A 1 195 ? -12.761 4.905 -2.795 1.00 96.56 195 LEU A N 1
ATOM 1402 C CA . LEU A 1 195 ? -13.904 5.812 -2.901 1.00 96.56 195 LEU A CA 1
ATOM 1403 C C . LEU A 1 195 ? -14.107 6.324 -4.336 1.00 96.56 195 LEU A C 1
ATOM 1405 O O . LEU A 1 195 ? -15.243 6.408 -4.803 1.00 96.56 195 LEU A O 1
ATOM 1409 N N . GLU A 1 196 ? -13.022 6.611 -5.058 1.00 96.56 196 GLU A N 1
ATOM 1410 C CA . GLU A 1 196 ? -13.042 7.004 -6.472 1.00 96.56 196 GLU A CA 1
ATOM 1411 C C . GLU A 1 196 ? -13.604 5.895 -7.367 1.00 96.56 196 GLU A C 1
ATOM 1413 O O . GLU A 1 196 ? -14.388 6.164 -8.281 1.00 96.56 196 GLU A O 1
ATOM 1418 N N . LYS A 1 197 ? -13.229 4.636 -7.097 1.00 96.25 197 LYS A N 1
ATOM 1419 C CA . LYS A 1 197 ? -13.726 3.466 -7.834 1.00 96.25 197 LYS A CA 1
ATOM 1420 C C . LYS A 1 197 ? -15.136 3.047 -7.446 1.00 96.25 197 LYS A C 1
ATOM 1422 O O . LYS A 1 197 ? -15.725 2.247 -8.170 1.00 96.25 197 LYS A O 1
ATOM 1427 N N . LYS A 1 198 ? -15.686 3.600 -6.361 1.00 96.38 198 LYS A N 1
ATOM 1428 C CA . LYS A 1 198 ? -17.052 3.338 -5.887 1.00 96.38 198 LYS A CA 1
ATOM 1429 C C . LYS A 1 198 ? -17.336 1.851 -5.653 1.00 96.38 198 LYS A C 1
ATOM 1431 O O . LYS A 1 198 ? -18.473 1.406 -5.806 1.00 96.38 198 LYS A O 1
ATOM 1436 N N . ILE A 1 199 ? -16.303 1.086 -5.306 1.00 94.12 199 ILE A N 1
ATOM 1437 C CA . ILE A 1 199 ? -16.445 -0.332 -4.974 1.00 94.12 199 ILE A CA 1
ATOM 1438 C C . ILE A 1 199 ? -16.955 -0.489 -3.534 1.00 94.12 199 ILE A C 1
ATOM 1440 O O . ILE A 1 199 ? -16.734 0.407 -2.713 1.00 94.12 199 ILE A O 1
ATOM 1444 N N . PRO A 1 200 ? -17.617 -1.608 -3.196 1.00 94.31 200 PRO A N 1
ATOM 1445 C CA . PRO A 1 200 ? -18.025 -1.897 -1.827 1.00 94.31 200 PRO A CA 1
ATOM 1446 C C . PRO A 1 200 ? -16.850 -1.846 -0.849 1.00 94.31 200 PRO A C 1
ATOM 1448 O O . PRO A 1 200 ? -15.823 -2.498 -1.065 1.00 94.31 200 PRO A O 1
ATOM 1451 N N . LEU A 1 201 ? -17.026 -1.084 0.231 1.00 95.75 201 LEU A N 1
ATOM 1452 C CA . LEU A 1 201 ? -16.035 -0.898 1.285 1.00 95.75 201 LEU A CA 1
ATOM 1453 C C . LEU A 1 201 ? -16.660 -1.192 2.649 1.00 95.75 201 LEU A C 1
ATOM 1455 O O . LEU A 1 201 ? -17.563 -0.483 3.106 1.00 95.75 201 LEU A O 1
ATOM 1459 N N . VAL A 1 202 ? -16.100 -2.190 3.330 1.00 95.62 202 VAL A N 1
ATOM 1460 C CA . VAL A 1 202 ? -16.281 -2.380 4.770 1.00 95.62 202 VAL A CA 1
ATOM 1461 C C . VAL A 1 202 ? -14.963 -2.049 5.457 1.00 95.62 202 VAL A C 1
ATOM 1463 O O . VAL A 1 202 ? -13.951 -2.694 5.194 1.00 95.62 202 VAL A O 1
ATOM 1466 N N . LEU A 1 203 ? -14.974 -1.050 6.332 1.00 96.88 203 LEU A N 1
ATOM 1467 C CA . LEU A 1 203 ? -13.804 -0.593 7.076 1.00 96.88 203 LEU A CA 1
ATOM 1468 C C . LEU A 1 203 ? -13.942 -0.963 8.557 1.00 96.88 203 LEU A C 1
ATOM 1470 O O . LEU A 1 203 ? -15.038 -0.937 9.115 1.00 96.88 203 LEU A O 1
ATOM 1474 N N . SER A 1 204 ? -12.830 -1.306 9.197 1.00 96.56 204 SER A N 1
ATOM 1475 C CA . SER A 1 204 ? -12.719 -1.506 10.644 1.00 96.56 204 SER A CA 1
ATOM 1476 C C . SER A 1 204 ? -11.519 -0.723 11.181 1.00 96.56 204 SER A C 1
ATOM 1478 O O . SER A 1 204 ? -10.860 0.006 10.450 1.00 96.56 204 SER A O 1
ATOM 1480 N N . VAL A 1 205 ? -11.246 -0.861 12.473 1.00 97.88 205 VAL A N 1
ATOM 1481 C CA . VAL A 1 205 ? -10.185 -0.143 13.194 1.00 97.88 205 VAL A CA 1
ATOM 1482 C C . VAL A 1 205 ? -9.106 -1.087 13.726 1.00 97.88 205 VAL A C 1
ATOM 1484 O O . VAL A 1 205 ? -8.494 -0.839 14.761 1.00 97.88 205 VAL A O 1
ATOM 1487 N N . GLY A 1 206 ? -8.890 -2.217 13.053 1.00 97.81 206 GLY A N 1
ATOM 1488 C CA . GLY A 1 206 ? -7.945 -3.234 13.496 1.00 97.81 206 GLY A CA 1
ATOM 1489 C C . GLY A 1 206 ? -6.522 -2.689 13.615 1.00 97.81 206 GLY A C 1
ATOM 1490 O O . GLY A 1 206 ? -6.039 -1.989 12.724 1.00 97.81 206 GLY A O 1
ATOM 1491 N N . ALA A 1 207 ? -5.858 -3.045 14.712 1.00 98.19 207 ALA A N 1
ATOM 1492 C CA . ALA A 1 207 ? -4.509 -2.607 15.061 1.00 98.19 207 ALA A CA 1
ATOM 1493 C C . ALA A 1 207 ? -4.299 -1.077 15.147 1.00 98.19 207 ALA A C 1
ATOM 1495 O O . ALA A 1 207 ? -3.165 -0.628 15.222 1.00 98.19 207 ALA A O 1
ATOM 1496 N N . LEU A 1 208 ? -5.353 -0.249 15.203 1.00 98.50 208 LEU A N 1
ATOM 1497 C CA . LEU A 1 208 ? -5.228 1.221 15.310 1.00 98.50 208 LEU A CA 1
ATOM 1498 C C . LEU A 1 208 ? -4.677 1.713 16.662 1.00 98.50 208 LEU A C 1
ATOM 1500 O O . LEU A 1 208 ? -4.707 2.893 16.990 1.00 98.50 208 LEU A O 1
ATOM 1504 N N . ASP A 1 209 ? -4.224 0.769 17.463 1.00 98.62 209 ASP A N 1
ATOM 1505 C CA . ASP A 1 209 ? -3.923 0.844 18.873 1.00 98.62 209 ASP A CA 1
ATOM 1506 C C . ASP A 1 209 ? -2.397 0.795 19.109 1.00 98.62 209 ASP A C 1
ATOM 1508 O O . ASP A 1 209 ? -1.909 0.847 20.247 1.00 98.62 209 ASP A O 1
ATOM 1512 N N . MET A 1 210 ? -1.642 0.712 18.008 1.00 98.62 210 MET A N 1
ATOM 1513 C CA . MET A 1 210 ? -0.191 0.683 17.947 1.00 98.62 210 MET A CA 1
ATOM 1514 C C . MET A 1 210 ? 0.355 1.572 16.827 1.00 98.62 210 MET A C 1
ATOM 1516 O O . MET A 1 210 ? -0.248 1.698 15.769 1.00 98.62 210 MET A O 1
ATOM 1520 N N . VAL A 1 211 ? 1.520 2.162 17.089 1.00 98.75 211 VAL A N 1
ATOM 1521 C CA . VAL A 1 211 ? 2.374 2.831 16.101 1.00 98.75 211 VAL A CA 1
ATOM 1522 C C . VAL A 1 211 ? 3.658 2.028 15.964 1.00 98.75 211 VAL A C 1
ATOM 1524 O O . VAL A 1 211 ? 4.248 1.635 16.979 1.00 98.75 211 VAL A O 1
ATOM 1527 N N . ASN A 1 212 ? 4.097 1.772 14.738 1.00 98.50 212 ASN A N 1
ATOM 1528 C CA . ASN A 1 212 ? 5.269 0.953 14.473 1.00 98.50 212 ASN A CA 1
ATOM 1529 C C . ASN A 1 212 ? 6.553 1.783 14.472 1.00 98.50 212 ASN A C 1
ATOM 1531 O O . ASN A 1 212 ? 6.669 2.811 13.808 1.00 98.50 212 ASN A O 1
ATOM 1535 N N . PHE A 1 213 ? 7.569 1.267 15.155 1.00 98.25 213 PHE A N 1
ATOM 1536 C CA . PHE A 1 213 ? 8.945 1.737 15.072 1.00 98.25 213 PHE A CA 1
ATOM 1537 C C . PHE A 1 213 ? 9.893 0.572 14.797 1.00 98.25 213 PHE A C 1
ATOM 1539 O O . PHE A 1 213 ? 9.513 -0.602 14.849 1.00 98.25 213 PHE A O 1
ATOM 1546 N N . GLY A 1 214 ? 11.146 0.915 14.506 1.00 95.31 214 GLY A N 1
ATOM 1547 C CA . GLY A 1 214 ? 12.236 -0.046 14.423 1.00 95.31 214 GLY A CA 1
ATOM 1548 C C . GLY A 1 214 ? 12.654 -0.585 15.802 1.00 95.31 214 GLY A C 1
ATOM 1549 O O . GLY A 1 214 ? 11.858 -0.603 16.752 1.00 95.31 214 GLY A O 1
ATOM 1550 N N . PRO A 1 215 ? 13.927 -0.988 15.963 1.00 95.44 215 PRO A N 1
ATOM 1551 C CA . PRO A 1 215 ? 14.488 -1.312 17.270 1.00 95.44 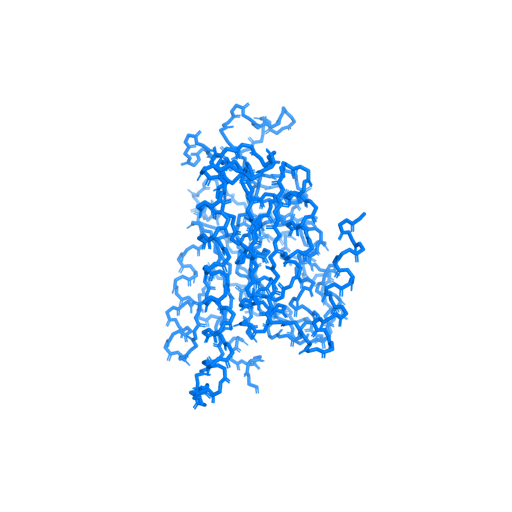215 PRO A CA 1
ATOM 1552 C C . PRO A 1 215 ? 14.243 -0.184 18.277 1.00 95.44 215 PRO A C 1
ATOM 1554 O O . PRO A 1 215 ? 14.236 0.991 17.906 1.00 95.44 215 PRO A O 1
ATOM 1557 N N . LYS A 1 216 ? 14.121 -0.508 19.566 1.00 92.88 216 LYS A N 1
ATOM 1558 C CA . LYS A 1 216 ? 13.834 0.470 20.633 1.00 92.88 216 LYS A CA 1
ATOM 1559 C C . LYS A 1 216 ? 14.770 1.683 20.648 1.00 92.88 216 LYS A C 1
ATOM 1561 O O . LYS A 1 216 ? 14.350 2.787 20.970 1.00 92.88 216 LYS A O 1
ATOM 1566 N N . THR A 1 217 ? 16.027 1.489 20.257 1.00 94.62 217 THR A N 1
ATOM 1567 C CA . THR A 1 217 ? 17.047 2.545 20.147 1.00 94.62 217 THR A CA 1
ATOM 1568 C C . THR A 1 217 ? 16.757 3.573 19.052 1.00 94.62 217 THR A C 1
ATOM 1570 O O . THR A 1 217 ? 17.310 4.667 19.089 1.00 94.62 217 THR A O 1
ATOM 1573 N N . THR A 1 218 ? 15.898 3.235 18.089 1.00 96.25 218 THR A N 1
ATOM 1574 C CA . THR A 1 218 ? 15.492 4.101 16.973 1.00 96.25 218 THR A CA 1
ATOM 1575 C C . THR A 1 218 ? 14.221 4.900 17.262 1.00 96.25 218 THR A C 1
ATOM 1577 O O . THR A 1 218 ? 13.859 5.764 16.466 1.00 96.25 218 THR A O 1
ATOM 1580 N N . ILE A 1 219 ? 13.545 4.636 18.388 1.00 97.25 219 ILE A N 1
ATOM 1581 C CA . ILE A 1 219 ? 12.329 5.357 18.778 1.00 97.25 219 ILE A CA 1
ATOM 1582 C C . ILE A 1 219 ? 12.686 6.829 19.058 1.00 97.25 219 ILE A C 1
ATOM 1584 O O . ILE A 1 219 ? 13.592 7.077 19.867 1.00 97.25 219 ILE A O 1
ATOM 1588 N N . PRO A 1 220 ? 11.981 7.802 18.440 1.00 97.56 220 PRO A N 1
ATOM 1589 C CA . PRO A 1 220 ? 12.222 9.225 18.665 1.00 97.56 220 PRO A CA 1
ATOM 1590 C C . PRO A 1 220 ? 12.211 9.608 20.158 1.00 97.56 220 PRO A C 1
ATOM 1592 O O . PRO A 1 220 ? 11.391 9.070 20.913 1.00 97.56 220 PRO A O 1
ATOM 1595 N N . PRO A 1 221 ? 13.098 10.518 20.617 1.00 96.94 221 PRO A N 1
ATOM 1596 C CA . PRO A 1 221 ? 13.232 10.884 22.032 1.00 96.94 221 PRO A CA 1
ATOM 1597 C C . PRO A 1 221 ? 11.916 11.260 22.726 1.00 96.94 221 PRO A C 1
ATOM 1599 O O . PRO A 1 221 ? 11.676 10.866 23.867 1.00 96.94 221 PRO A O 1
ATOM 1602 N N . GLU A 1 222 ? 11.031 11.964 22.025 1.00 97.06 222 GLU A N 1
ATOM 1603 C CA . GLU A 1 222 ? 9.707 12.383 22.489 1.00 97.06 222 GLU A CA 1
ATOM 1604 C C . GLU A 1 222 ? 8.761 11.214 22.810 1.00 97.06 222 GLU A C 1
ATOM 1606 O O . GLU A 1 222 ? 7.812 11.371 23.581 1.00 97.06 222 GLU A O 1
ATOM 1611 N N . PHE A 1 223 ? 9.032 10.026 22.264 1.00 97.81 223 PHE A N 1
ATOM 1612 C CA . PHE A 1 223 ? 8.228 8.823 22.452 1.00 97.81 223 PHE A CA 1
ATOM 1613 C C . PHE A 1 223 ? 8.860 7.805 23.407 1.00 97.81 223 PHE A C 1
ATOM 1615 O O . PHE A 1 223 ? 8.217 6.815 23.750 1.00 97.81 223 PHE A O 1
ATOM 1622 N N . GLN A 1 224 ? 10.073 8.041 23.912 1.00 92.94 224 GLN A N 1
ATOM 1623 C CA . GLN A 1 224 ? 10.783 7.068 24.756 1.00 92.94 224 GLN A CA 1
ATOM 1624 C C . GLN A 1 224 ? 10.069 6.737 26.074 1.00 92.94 224 GLN A C 1
ATOM 1626 O O . GLN A 1 224 ? 10.247 5.645 26.606 1.00 92.94 224 GLN A O 1
ATOM 1631 N N . GLN A 1 225 ? 9.256 7.661 26.595 1.00 96.25 225 GLN A N 1
ATOM 1632 C CA . GLN A 1 225 ? 8.478 7.466 27.828 1.00 96.25 225 GLN A CA 1
ATOM 1633 C C . GLN A 1 225 ? 7.081 6.879 27.577 1.00 96.25 225 GLN A C 1
ATOM 1635 O O . GLN A 1 225 ? 6.282 6.730 28.502 1.00 96.25 225 GLN A O 1
ATOM 1640 N N . ARG A 1 226 ? 6.747 6.575 26.319 1.00 98.12 226 ARG A N 1
ATOM 1641 C CA . ARG A 1 226 ? 5.470 5.963 25.957 1.00 98.12 226 ARG A CA 1
ATOM 1642 C C . ARG A 1 226 ? 5.485 4.473 26.290 1.00 98.12 226 ARG A C 1
ATOM 1644 O O . ARG A 1 226 ? 6.523 3.867 26.544 1.00 98.12 226 ARG A O 1
ATOM 1651 N N . LYS A 1 227 ? 4.304 3.859 26.289 1.00 98.00 227 LYS A N 1
ATOM 1652 C CA . LYS A 1 227 ? 4.161 2.421 26.524 1.00 98.00 227 LYS A CA 1
ATOM 1653 C C . LYS A 1 227 ? 4.614 1.655 25.279 1.00 98.00 227 LYS A C 1
ATOM 1655 O O . LYS A 1 227 ? 3.884 1.606 24.290 1.00 98.00 227 LYS A O 1
ATOM 1660 N N . ILE A 1 228 ? 5.821 1.097 25.342 1.00 97.88 228 ILE A N 1
ATOM 1661 C CA . ILE A 1 228 ? 6.452 0.338 24.257 1.00 97.88 228 ILE A CA 1
ATOM 1662 C C . ILE A 1 228 ? 6.330 -1.167 24.515 1.00 97.88 228 ILE A C 1
ATOM 1664 O O . ILE A 1 228 ? 6.559 -1.628 25.631 1.00 97.88 228 ILE A O 1
ATOM 1668 N N . HIS A 1 229 ? 6.005 -1.924 23.471 1.00 96.69 229 HIS A N 1
ATOM 1669 C CA . HIS A 1 229 ? 6.072 -3.380 23.424 1.00 96.69 229 HIS A CA 1
ATOM 1670 C C . HIS A 1 229 ? 7.125 -3.795 22.388 1.00 96.69 229 HIS A C 1
ATOM 1672 O O . HIS A 1 229 ? 7.016 -3.457 21.209 1.00 96.69 229 HIS A O 1
ATOM 1678 N N . GLU A 1 230 ? 8.157 -4.512 22.821 1.00 95.19 230 GLU A N 1
ATOM 1679 C CA . GLU A 1 230 ? 9.223 -5.018 21.950 1.00 95.19 230 GLU A CA 1
ATOM 1680 C C . GLU A 1 230 ? 8.735 -6.309 21.279 1.00 95.19 230 GLU A C 1
ATOM 1682 O O . GLU A 1 230 ? 8.703 -7.367 21.902 1.00 95.19 230 GLU A O 1
ATOM 1687 N N . HIS A 1 231 ? 8.298 -6.216 20.019 1.00 90.88 231 HIS A N 1
ATOM 1688 C CA . HIS A 1 231 ? 7.759 -7.369 19.295 1.00 90.88 231 HIS A CA 1
ATOM 1689 C C . HIS A 1 231 ? 8.875 -8.332 18.871 1.00 90.88 231 HIS A C 1
ATOM 1691 O O . HIS A 1 231 ? 8.740 -9.550 18.991 1.00 90.88 231 HIS A O 1
ATOM 1697 N N . ASN A 1 232 ? 9.976 -7.776 18.364 1.00 91.25 232 ASN A N 1
ATOM 1698 C CA . ASN A 1 232 ? 11.231 -8.470 18.091 1.00 91.25 232 ASN A CA 1
ATOM 1699 C C . ASN A 1 232 ? 12.390 -7.454 18.073 1.00 91.25 232 ASN A C 1
ATOM 1701 O O . ASN A 1 232 ? 12.173 -6.256 18.241 1.00 91.25 232 ASN A O 1
ATOM 1705 N N . GLU A 1 233 ? 13.620 -7.913 17.832 1.00 90.75 233 GLU A N 1
ATOM 1706 C CA . GLU A 1 233 ? 14.814 -7.050 17.830 1.00 90.75 233 GLU A CA 1
ATOM 1707 C C . GLU A 1 233 ? 14.760 -5.897 16.810 1.00 90.75 233 GLU A C 1
ATOM 1709 O O . GLU A 1 233 ? 15.432 -4.884 16.990 1.00 90.75 233 GLU A O 1
ATOM 1714 N N . GLN A 1 234 ? 13.969 -6.038 15.743 1.00 93.19 234 GLN A N 1
ATOM 1715 C CA . GLN A 1 234 ? 13.851 -5.065 14.656 1.00 93.19 234 GLN A CA 1
ATOM 1716 C C . GLN A 1 234 ? 12.589 -4.200 14.743 1.00 93.19 234 GLN A C 1
ATOM 1718 O O . GLN A 1 234 ? 12.502 -3.205 14.030 1.00 93.19 234 GLN A O 1
ATOM 1723 N N . VAL A 1 235 ? 11.607 -4.564 15.575 1.00 94.81 235 VAL A N 1
ATOM 1724 C CA . VAL A 1 235 ? 10.282 -3.929 15.597 1.00 94.81 235 VAL A CA 1
ATOM 1725 C C . VAL A 1 235 ? 9.812 -3.701 17.026 1.00 94.81 235 VAL A C 1
ATOM 1727 O O . VAL A 1 235 ? 9.635 -4.639 17.806 1.00 94.81 235 VAL A O 1
ATOM 1730 N N . SER A 1 236 ? 9.514 -2.441 17.326 1.00 97.00 236 SER A N 1
ATOM 1731 C CA . SER A 1 236 ? 8.870 -2.009 18.565 1.00 97.00 236 SER A CA 1
ATOM 1732 C C . SER A 1 236 ? 7.515 -1.386 18.253 1.00 97.00 236 SER A C 1
ATOM 1734 O O . SER A 1 236 ? 7.363 -0.652 17.280 1.00 97.00 236 SER A O 1
ATOM 1736 N N . LEU A 1 237 ? 6.525 -1.670 19.091 1.00 98.19 237 LEU A N 1
ATOM 1737 C CA . LEU A 1 237 ? 5.175 -1.133 18.982 1.00 98.19 237 LEU A CA 1
ATOM 1738 C C . LEU A 1 237 ? 4.971 -0.106 20.090 1.00 98.19 237 LEU A C 1
ATOM 1740 O O . LEU A 1 237 ? 5.277 -0.385 21.247 1.00 98.19 237 LEU A O 1
ATOM 1744 N N . MET A 1 238 ? 4.436 1.064 19.766 1.00 98.69 238 MET A N 1
ATOM 1745 C CA . MET A 1 238 ? 4.067 2.084 20.744 1.00 98.69 2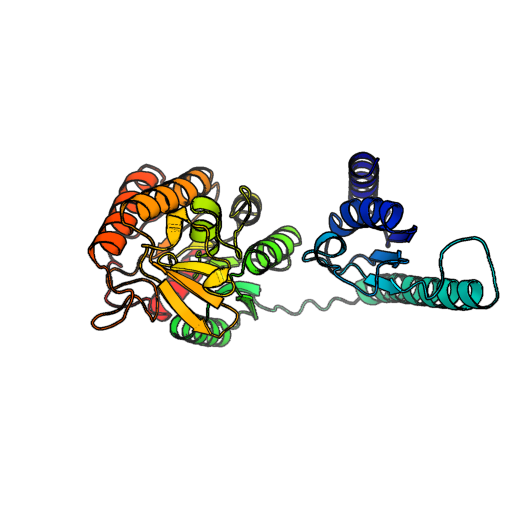38 MET A CA 1
ATOM 1746 C C . MET A 1 238 ? 2.550 2.143 20.898 1.00 98.69 238 MET A C 1
ATOM 1748 O O . MET A 1 238 ? 1.843 2.343 19.917 1.00 98.69 238 MET A O 1
ATOM 1752 N N . ARG A 1 239 ? 2.040 2.037 22.129 1.00 98.81 239 ARG A N 1
ATOM 1753 C CA . ARG A 1 239 ? 0.604 2.164 22.413 1.00 98.81 239 ARG A CA 1
ATOM 1754 C C . ARG A 1 239 ? 0.098 3.563 22.073 1.00 98.81 239 ARG A C 1
ATOM 1756 O O . ARG A 1 239 ? 0.615 4.544 22.615 1.00 98.81 239 ARG A O 1
ATOM 1763 N N . THR A 1 240 ? -0.959 3.654 21.273 1.00 98.81 240 THR A N 1
ATOM 1764 C CA . THR A 1 240 ? -1.635 4.926 20.966 1.00 98.81 240 THR A CA 1
ATOM 1765 C C . THR A 1 240 ? -2.446 5.439 22.154 1.00 98.81 240 THR A C 1
ATOM 1767 O O . THR A 1 240 ? -3.040 4.652 22.889 1.00 98.81 240 THR A O 1
ATOM 1770 N N . THR A 1 241 ? -2.528 6.754 22.314 1.00 98.81 241 THR A N 1
ATOM 1771 C CA . THR A 1 241 ? -3.346 7.422 23.335 1.00 98.81 241 THR A CA 1
ATOM 1772 C C . THR A 1 241 ? -4.780 7.674 22.868 1.00 98.81 241 THR A C 1
ATOM 1774 O O . THR A 1 241 ? -5.072 7.684 21.670 1.00 98.81 241 THR A O 1
ATOM 1777 N N . VAL A 1 242 ? -5.664 7.995 23.815 1.00 98.75 242 VAL A N 1
ATOM 1778 C CA . VAL A 1 242 ? -7.022 8.509 23.560 1.00 98.75 242 VAL A CA 1
ATOM 1779 C C . VAL A 1 242 ? -7.004 9.715 22.607 1.00 98.75 242 VAL A C 1
ATOM 1781 O O . VAL A 1 242 ? -7.771 9.771 21.648 1.00 98.75 242 VAL A O 1
ATOM 1784 N N . GLY A 1 243 ? -6.097 10.674 22.828 1.00 98.62 243 GLY A N 1
ATOM 1785 C CA . GLY A 1 243 ? -5.993 11.878 21.998 1.00 98.62 243 GLY A CA 1
ATOM 1786 C C . GLY A 1 243 ? -5.546 11.596 20.561 1.00 98.62 243 GLY A C 1
ATOM 1787 O O . GLY A 1 243 ? -6.019 12.245 19.631 1.00 98.62 243 GLY A O 1
ATOM 1788 N N . GLU A 1 244 ? -4.665 10.614 20.362 1.00 98.81 244 GLU A N 1
ATOM 1789 C CA . GLU A 1 244 ? -4.263 10.156 19.026 1.00 98.81 244 GLU A CA 1
ATOM 1790 C C . GLU A 1 244 ? -5.412 9.412 18.325 1.00 98.81 244 GLU A C 1
ATOM 1792 O O . GLU A 1 244 ? -5.675 9.679 17.156 1.00 98.81 244 GLU A O 1
ATOM 1797 N N . ASN A 1 245 ? -6.188 8.599 19.051 1.00 98.81 245 ASN A N 1
ATOM 1798 C CA . ASN A 1 245 ? -7.358 7.900 18.504 1.00 98.81 245 ASN A CA 1
ATOM 1799 C C . ASN A 1 245 ? -8.429 8.851 17.943 1.00 98.81 245 ASN A C 1
ATOM 1801 O O . ASN A 1 245 ? -8.996 8.574 16.886 1.00 98.81 245 ASN A O 1
ATOM 1805 N N . LYS A 1 246 ? -8.638 10.021 18.565 1.00 98.69 246 LYS A N 1
ATOM 1806 C CA . LYS A 1 246 ? -9.494 11.080 17.992 1.00 98.69 246 LYS A CA 1
ATOM 1807 C C . LYS A 1 246 ? -8.987 11.581 16.642 1.00 98.69 246 LYS A C 1
ATOM 1809 O O . LYS A 1 246 ? -9.770 11.820 15.728 1.00 98.69 246 LYS A O 1
ATOM 1814 N N . LYS A 1 247 ? -7.667 11.723 16.491 1.00 98.81 247 LYS A N 1
ATOM 1815 C CA . LYS A 1 247 ? -7.057 12.151 15.224 1.00 98.81 247 LYS A CA 1
ATOM 1816 C C . LYS A 1 247 ? -7.203 11.078 14.145 1.00 98.81 247 LYS A C 1
ATOM 1818 O O . LYS A 1 247 ? -7.419 11.422 12.987 1.00 98.81 247 LYS A O 1
ATOM 1823 N N . PHE A 1 248 ? -7.128 9.798 14.512 1.00 98.75 248 PHE A N 1
ATOM 1824 C CA . PHE A 1 248 ? -7.352 8.702 13.564 1.00 98.75 248 PHE A CA 1
ATOM 1825 C C . PHE A 1 248 ? -8.801 8.688 13.073 1.00 98.75 248 PHE A C 1
ATOM 1827 O O . PHE A 1 248 ? -9.034 8.609 11.868 1.00 98.75 248 PHE A O 1
ATOM 1834 N N . ALA A 1 249 ? -9.764 8.844 13.991 1.00 98.38 249 ALA A N 1
ATOM 1835 C CA . ALA A 1 249 ? -11.176 8.999 13.650 1.00 98.38 249 ALA A CA 1
ATOM 1836 C C . ALA A 1 249 ? -11.398 10.175 12.692 1.00 98.38 249 ALA A C 1
ATOM 1838 O O . ALA A 1 249 ? -12.057 10.005 11.670 1.00 98.38 249 ALA A O 1
ATOM 1839 N N . ALA A 1 250 ? -10.792 11.333 12.976 1.00 98.38 250 ALA A N 1
ATOM 1840 C CA . ALA A 1 250 ? -10.876 12.511 12.118 1.00 98.38 250 ALA A CA 1
ATOM 1841 C C . ALA A 1 250 ? -10.333 12.247 10.705 1.00 98.38 250 ALA A C 1
ATOM 1843 O O . ALA A 1 250 ? -11.010 12.569 9.732 1.00 98.38 250 ALA A O 1
ATOM 1844 N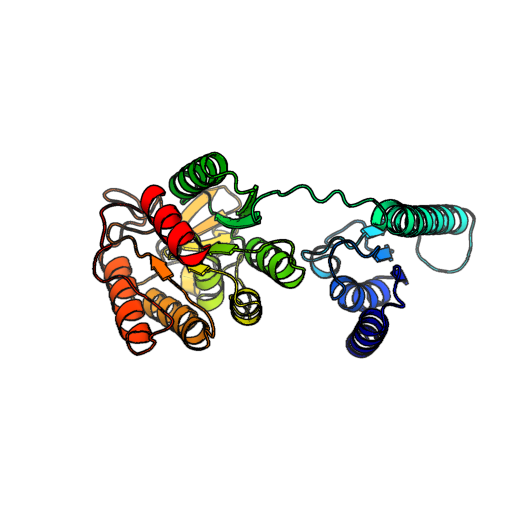 N . PHE A 1 251 ? -9.161 11.612 10.576 1.00 98.69 251 PHE A N 1
ATOM 1845 C CA . PHE A 1 251 ? -8.586 11.258 9.273 1.00 98.69 251 PHE A CA 1
ATOM 1846 C C . PHE A 1 251 ? -9.503 10.317 8.478 1.00 98.69 251 PHE A C 1
ATOM 1848 O O . PHE A 1 251 ? -9.810 10.576 7.313 1.00 98.69 251 PHE A O 1
ATOM 1855 N N . ILE A 1 252 ? -9.975 9.238 9.112 1.00 98.31 252 ILE A N 1
ATOM 1856 C CA . ILE A 1 252 ? -10.853 8.250 8.470 1.00 98.31 252 ILE A CA 1
ATOM 1857 C C . ILE A 1 252 ? -12.180 8.904 8.065 1.00 98.31 252 ILE A C 1
ATOM 1859 O O . ILE A 1 252 ? -12.620 8.754 6.924 1.00 98.31 252 ILE A O 1
ATOM 1863 N N . ALA A 1 253 ? -12.807 9.664 8.963 1.00 96.94 253 ALA A N 1
ATOM 1864 C CA . ALA A 1 253 ? -14.085 10.309 8.693 1.00 96.94 253 ALA A CA 1
ATOM 1865 C C . ALA A 1 253 ? -13.979 11.389 7.610 1.00 96.94 253 ALA A C 1
ATOM 1867 O O . ALA A 1 253 ? -14.866 11.482 6.765 1.00 96.94 253 ALA A O 1
ATOM 1868 N N . GLU A 1 254 ? -12.889 12.164 7.563 1.00 96.56 254 GLU A N 1
ATOM 1869 C CA . GLU A 1 254 ? -12.663 13.150 6.497 1.00 96.56 254 GLU A CA 1
ATOM 1870 C C . GLU A 1 254 ? -12.664 12.491 5.108 1.00 96.56 254 GLU A C 1
ATOM 1872 O O . GLU A 1 254 ? -13.209 13.043 4.148 1.00 96.56 254 GLU A O 1
ATOM 1877 N N . LYS A 1 255 ? -12.080 11.294 4.998 1.00 97.19 255 LYS A N 1
ATOM 1878 C CA . LYS A 1 255 ? -12.071 10.503 3.764 1.00 97.19 255 LYS A CA 1
ATOM 1879 C C . LYS A 1 255 ? -13.448 9.933 3.461 1.00 97.19 255 LYS A C 1
ATOM 1881 O O . LYS A 1 255 ? -13.997 10.199 2.393 1.00 97.19 255 LYS A O 1
ATOM 1886 N N . LEU A 1 256 ? -14.036 9.202 4.405 1.00 95.88 256 LEU A N 1
ATOM 1887 C CA . LEU A 1 256 ? -15.322 8.536 4.200 1.00 95.88 256 LEU A CA 1
ATOM 1888 C C . LEU A 1 256 ? -16.468 9.525 3.947 1.00 95.88 256 LEU A C 1
ATOM 1890 O O . LEU A 1 256 ? -17.360 9.225 3.159 1.00 95.88 256 LEU A O 1
ATOM 1894 N N . ASN A 1 257 ? -16.407 10.745 4.485 1.00 94.19 257 ASN A N 1
ATOM 1895 C CA . ASN A 1 257 ? -17.400 11.781 4.197 1.00 94.19 257 ASN A CA 1
ATOM 1896 C C . ASN A 1 257 ? -17.424 12.249 2.731 1.00 94.19 257 ASN A C 1
ATOM 1898 O O . ASN A 1 257 ? -18.394 12.866 2.295 1.00 94.19 257 ASN A O 1
ATOM 1902 N N . LYS A 1 258 ? -16.405 11.898 1.939 1.00 93.50 258 LYS A N 1
ATOM 1903 C CA . LYS A 1 258 ? -16.349 12.135 0.488 1.00 93.50 258 LYS A CA 1
ATOM 1904 C C . LYS A 1 258 ? -16.946 10.972 -0.321 1.00 93.50 258 LYS A C 1
ATOM 1906 O O . LYS A 1 258 ? -16.970 11.035 -1.551 1.00 93.50 258 LYS A O 1
ATOM 1911 N N . ALA A 1 259 ? -17.429 9.911 0.333 1.00 92.81 259 ALA A N 1
ATOM 1912 C CA . ALA A 1 259 ? -17.955 8.728 -0.335 1.00 92.81 259 ALA A CA 1
ATOM 1913 C C . ALA A 1 259 ? -19.130 9.057 -1.270 1.00 92.81 259 ALA A C 1
ATOM 1915 O O . ALA A 1 259 ? -20.055 9.814 -0.955 1.00 92.81 259 ALA A O 1
ATOM 1916 N N . SER A 1 260 ? -19.111 8.433 -2.448 1.00 89.94 260 SER A N 1
ATOM 1917 C CA . SER A 1 260 ? -20.204 8.495 -3.428 1.00 89.94 260 SER A CA 1
ATOM 1918 C C . SER A 1 260 ? -20.815 7.131 -3.749 1.00 89.94 260 SER A C 1
ATOM 1920 O O . SER A 1 260 ? -21.571 6.999 -4.710 1.00 89.94 260 SER A O 1
ATOM 1922 N N . SER A 1 261 ? -20.514 6.149 -2.901 1.00 89.88 261 SER A N 1
ATOM 1923 C CA . SER A 1 261 ? -21.028 4.781 -2.875 1.00 89.88 261 SER A CA 1
ATOM 1924 C C . SER A 1 261 ? -21.233 4.343 -1.424 1.00 89.88 261 SER A C 1
ATOM 1926 O O . SER A 1 261 ? -20.801 5.034 -0.500 1.00 89.88 261 SER A O 1
ATOM 1928 N N . SER A 1 262 ? -21.903 3.210 -1.221 1.00 85.88 262 SER A N 1
ATOM 1929 C CA . SER A 1 262 ? -22.149 2.660 0.111 1.00 85.88 262 SER A CA 1
ATOM 1930 C C . SER A 1 262 ? -20.851 2.249 0.809 1.00 85.88 262 SER A C 1
ATOM 1932 O O . SER A 1 262 ? -20.048 1.502 0.252 1.00 85.88 262 SER A O 1
ATOM 1934 N N . VAL A 1 263 ? -20.694 2.696 2.054 1.00 91.31 263 VAL A N 1
ATOM 1935 C CA . VAL A 1 263 ? -19.601 2.325 2.958 1.00 91.31 263 VAL A CA 1
ATOM 1936 C C . VAL A 1 263 ? -20.193 1.839 4.278 1.00 91.31 263 VAL A C 1
ATOM 1938 O O . VAL A 1 263 ? -21.150 2.422 4.787 1.00 91.31 263 VAL A O 1
ATOM 1941 N N . CYS A 1 264 ? -19.626 0.771 4.839 1.00 92.19 264 CYS A N 1
ATOM 1942 C CA . CYS A 1 264 ? -19.967 0.284 6.175 1.00 92.19 264 CYS A CA 1
ATOM 1943 C C . CYS A 1 264 ? -18.743 0.367 7.090 1.00 92.19 264 CYS A C 1
ATOM 1945 O O . CYS A 1 264 ? -17.666 -0.094 6.717 1.00 92.19 264 CYS A O 1
ATOM 1947 N N . VAL A 1 265 ? -18.912 0.897 8.302 1.00 92.44 265 VAL A N 1
ATOM 1948 C CA . VAL A 1 265 ? -17.859 0.898 9.328 1.00 92.44 265 VAL A CA 1
ATOM 1949 C C . VAL A 1 265 ? -18.236 -0.071 10.447 1.00 92.44 265 VAL A C 1
ATOM 1951 O O . VAL A 1 265 ? -19.282 0.071 11.079 1.00 92.44 265 VAL A O 1
ATOM 1954 N N . CYS A 1 266 ? -17.393 -1.075 10.690 1.00 89.75 266 CYS A N 1
ATOM 1955 C CA . CYS A 1 266 ? -17.574 -2.083 11.733 1.00 89.75 266 CYS A CA 1
ATOM 1956 C C . CYS A 1 266 ? -16.594 -1.836 12.886 1.00 89.75 266 CYS A C 1
ATOM 1958 O O . CYS A 1 266 ? -15.386 -1.894 12.687 1.00 89.75 266 CYS A O 1
ATOM 1960 N N . LEU A 1 267 ? -17.104 -1.599 14.098 1.00 90.00 267 LEU A N 1
ATOM 1961 C CA . LEU A 1 267 ? -16.292 -1.189 15.251 1.00 90.00 267 LEU A CA 1
ATOM 1962 C C . LEU A 1 267 ? -16.348 -2.239 16.376 1.00 90.00 267 LEU A C 1
ATOM 1964 O O . LEU A 1 267 ? -17.432 -2.500 16.904 1.00 90.00 267 LEU A O 1
ATOM 1968 N N . PRO A 1 268 ? -15.218 -2.865 16.763 1.00 88.50 268 PRO A N 1
ATOM 1969 C CA . PRO A 1 268 ? -15.179 -3.798 17.884 1.00 88.50 268 PRO A CA 1
ATOM 1970 C C . PRO A 1 268 ? -14.997 -3.055 19.218 1.00 88.50 268 PRO A C 1
ATOM 1972 O O . PRO A 1 268 ? -13.976 -2.418 19.449 1.00 88.50 268 PRO A O 1
ATOM 1975 N N . GLU A 1 269 ? -15.943 -3.188 20.151 1.00 84.75 269 GLU A N 1
ATOM 1976 C CA . GLU A 1 269 ? -15.883 -2.443 21.426 1.00 84.75 269 GLU A CA 1
ATOM 1977 C C . GLU A 1 269 ? -14.825 -2.940 22.407 1.00 84.75 269 GLU A C 1
ATOM 1979 O O . GLU A 1 269 ? -14.377 -2.207 23.283 1.00 84.75 269 GLU A O 1
ATOM 1984 N N . LYS A 1 270 ? -14.511 -4.238 22.359 1.00 84.81 270 LYS A N 1
ATOM 1985 C CA . LYS A 1 270 ? -13.668 -4.878 23.383 1.00 84.81 270 LYS A CA 1
ATOM 1986 C C . LYS A 1 270 ? -12.178 -4.750 23.121 1.00 84.81 270 LYS A C 1
ATOM 1988 O O . LYS A 1 270 ? -11.393 -5.341 23.862 1.00 84.81 270 LYS A O 1
ATOM 1993 N N . GLY A 1 271 ? -11.843 -4.031 22.063 1.00 89.06 271 GLY A N 1
ATOM 1994 C CA . GLY A 1 271 ? -10.495 -3.786 21.617 1.00 89.06 271 GLY A CA 1
ATOM 1995 C C . GLY A 1 271 ? -10.269 -4.241 20.186 1.00 89.06 271 GLY A C 1
ATOM 1996 O O . GLY A 1 271 ? -11.060 -4.989 19.592 1.00 89.06 271 GLY A O 1
ATOM 1997 N N . VAL A 1 272 ? -9.181 -3.735 19.625 1.00 95.31 272 VAL A N 1
ATOM 1998 C CA . VAL A 1 272 ? -8.962 -3.719 18.175 1.00 95.31 272 VAL A CA 1
ATOM 1999 C C . VAL A 1 272 ? -7.784 -4.587 17.722 1.00 95.31 272 VAL A C 1
ATOM 2001 O O . VAL A 1 272 ? -7.502 -4.692 16.526 1.00 95.31 272 VAL A O 1
ATOM 2004 N N . SER A 1 273 ? -7.093 -5.245 18.655 1.00 96.31 273 SER A N 1
ATOM 2005 C CA . SER A 1 273 ? -5.939 -6.097 18.364 1.00 96.31 273 SER A CA 1
ATOM 2006 C C . SER A 1 273 ? -5.782 -7.229 19.383 1.00 96.31 273 SER A C 1
ATOM 2008 O O . SER A 1 273 ? -6.415 -7.248 20.436 1.00 96.31 273 SER A O 1
ATOM 2010 N N . ALA A 1 274 ? -4.908 -8.194 19.093 1.00 93.56 274 ALA A N 1
ATOM 2011 C CA . ALA A 1 274 ? -4.535 -9.234 20.053 1.00 93.56 274 ALA A CA 1
ATOM 2012 C C . ALA A 1 274 ? -3.804 -8.696 21.303 1.00 93.56 274 ALA A C 1
ATOM 2014 O O . ALA A 1 274 ? -3.746 -9.407 22.311 1.00 93.56 274 ALA A O 1
ATOM 2015 N N . LEU A 1 275 ? -3.237 -7.484 21.240 1.00 93.44 275 LEU A N 1
ATOM 2016 C CA . LEU A 1 275 ? -2.597 -6.813 22.376 1.00 93.44 275 LEU A CA 1
ATOM 2017 C C . LEU A 1 275 ? -3.571 -5.888 23.121 1.00 93.44 275 LEU A C 1
ATOM 2019 O O . LEU A 1 275 ? -3.362 -5.613 24.299 1.00 93.44 275 LEU A O 1
ATOM 2023 N N . ASP A 1 276 ? -4.647 -5.456 22.470 1.00 96.00 276 ASP A N 1
ATOM 2024 C CA . ASP A 1 276 ? -5.740 -4.686 23.056 1.00 96.00 276 ASP A CA 1
ATOM 2025 C C . ASP A 1 276 ? -6.920 -5.602 23.384 1.00 96.00 276 ASP A C 1
ATOM 2027 O O . ASP A 1 276 ? -7.950 -5.637 22.717 1.00 96.00 276 ASP A O 1
ATOM 2031 N N . ALA A 1 277 ? -6.725 -6.420 24.415 1.00 92.25 277 ALA A N 1
ATOM 2032 C CA . ALA A 1 277 ? -7.742 -7.313 24.952 1.00 92.25 277 ALA A CA 1
ATOM 2033 C C . ALA A 1 277 ? -7.545 -7.484 26.466 1.00 92.25 277 ALA A C 1
ATOM 2035 O O . ALA A 1 277 ? -6.415 -7.367 26.939 1.00 92.25 277 ALA A O 1
ATOM 2036 N N . PRO A 1 278 ? -8.587 -7.819 27.249 1.00 93.69 278 PRO A N 1
ATOM 2037 C CA . PRO A 1 278 ? -8.467 -7.941 28.701 1.00 93.69 278 PRO A CA 1
ATOM 2038 C C . PRO A 1 278 ? -7.255 -8.777 29.145 1.00 93.69 278 PRO A C 1
ATOM 2040 O O . PRO A 1 278 ? -7.101 -9.929 28.736 1.00 93.69 278 PRO A O 1
ATOM 2043 N N . GLY A 1 279 ? -6.397 -8.185 29.983 1.00 95.00 279 GLY A N 1
ATOM 2044 C CA . GLY A 1 279 ? -5.169 -8.814 30.487 1.00 95.00 279 GLY A CA 1
ATOM 2045 C C . GLY A 1 279 ? -3.966 -8.771 29.536 1.00 95.00 279 GLY A C 1
ATOM 2046 O O . GLY A 1 279 ? -2.993 -9.481 29.774 1.00 95.00 279 GLY A O 1
ATOM 2047 N N . LYS A 1 280 ? -4.023 -7.985 28.456 1.00 96.00 280 LYS A N 1
ATOM 2048 C CA . LYS A 1 280 ? -2.921 -7.801 27.501 1.00 96.00 280 LYS A CA 1
ATOM 2049 C C . LYS A 1 280 ? -2.266 -6.432 27.636 1.00 96.00 280 LYS A C 1
ATOM 2051 O O . LYS A 1 280 ? -2.883 -5.482 28.115 1.00 96.00 280 LYS A O 1
ATOM 2056 N N . ASP A 1 281 ? -1.018 -6.349 27.181 1.00 94.88 281 ASP A N 1
ATOM 2057 C CA . ASP A 1 281 ? -0.150 -5.184 27.364 1.00 94.88 281 ASP A CA 1
ATOM 2058 C C . ASP A 1 281 ? -0.774 -3.894 26.861 1.00 94.88 281 ASP A C 1
ATOM 2060 O O . ASP A 1 281 ? -0.558 -2.843 27.446 1.00 94.88 281 ASP A O 1
ATOM 2064 N N . PHE A 1 282 ? -1.533 -3.933 25.777 1.00 98.06 282 PHE A N 1
ATOM 2065 C CA . PHE A 1 282 ? -2.069 -2.741 25.141 1.00 98.06 282 PHE A CA 1
ATOM 2066 C C . PHE A 1 282 ? -3.542 -2.512 25.472 1.00 98.06 282 PHE A C 1
ATOM 2068 O O . PHE A 1 282 ? -4.115 -1.569 24.965 1.00 98.06 282 PHE A O 1
ATOM 2075 N N . TYR A 1 283 ? -4.157 -3.291 26.362 1.00 97.94 283 TYR A N 1
ATOM 2076 C CA . TYR A 1 283 ? -5.576 -3.122 26.661 1.00 97.94 283 TYR A CA 1
ATOM 2077 C C . TYR A 1 283 ? -5.911 -1.730 27.201 1.00 97.94 283 TYR A C 1
ATOM 2079 O O . TYR A 1 283 ? -5.436 -1.346 28.273 1.00 97.94 283 TYR A O 1
ATOM 2087 N N . ASP A 1 284 ? -6.748 -1.006 26.458 1.00 97.62 284 ASP A N 1
ATOM 2088 C CA . ASP A 1 284 ? -7.248 0.314 26.835 1.00 97.62 284 ASP A CA 1
ATOM 2089 C C . ASP A 1 284 ? -8.685 0.517 26.309 1.00 97.62 284 ASP A C 1
ATOM 2091 O O . ASP A 1 284 ? -8.892 0.947 25.163 1.00 97.62 284 ASP A O 1
ATOM 2095 N N . PRO A 1 285 ? -9.707 0.203 27.129 1.00 96.56 285 PRO A N 1
ATOM 2096 C CA . PRO A 1 285 ? -11.099 0.392 26.739 1.00 96.56 285 PRO A CA 1
ATOM 2097 C C . PRO A 1 285 ? -11.491 1.873 26.619 1.00 96.56 285 PRO A C 1
ATOM 2099 O O . PRO A 1 285 ? -12.462 2.174 25.927 1.00 96.56 285 PRO A O 1
ATOM 2102 N N . GLU A 1 286 ? -10.760 2.803 27.247 1.00 98.06 286 GLU A N 1
ATOM 2103 C CA . GLU A 1 286 ? -11.028 4.240 27.122 1.00 98.06 286 GLU A CA 1
ATOM 2104 C C . GLU A 1 286 ? -10.665 4.725 25.716 1.00 98.06 286 GLU A C 1
ATOM 2106 O O . GLU A 1 286 ? -11.478 5.379 25.059 1.00 98.06 286 GLU A O 1
ATOM 2111 N N . ALA A 1 287 ? -9.494 4.327 25.209 1.00 97.94 287 ALA A N 1
ATOM 2112 C CA . ALA A 1 287 ? -9.090 4.616 23.833 1.00 97.94 287 ALA A CA 1
ATOM 2113 C C . ALA A 1 287 ? -10.071 4.019 22.809 1.00 97.94 287 ALA A C 1
ATOM 2115 O O . ALA A 1 287 ? -10.489 4.718 21.885 1.00 97.94 287 ALA A O 1
ATOM 2116 N N . THR A 1 288 ? -10.501 2.767 23.009 1.00 95.19 288 THR A N 1
ATOM 2117 C CA . THR A 1 288 ? -11.464 2.093 22.115 1.00 95.19 288 THR A CA 1
ATOM 2118 C C . THR A 1 288 ? -12.836 2.773 22.124 1.00 95.19 288 THR A C 1
ATOM 2120 O O . THR A 1 288 ? -13.433 3.003 21.068 1.00 95.19 288 THR A O 1
ATOM 2123 N N . SER A 1 289 ? -13.336 3.132 23.310 1.00 95.62 289 SER A N 1
ATOM 2124 C CA . SER A 1 289 ? -14.603 3.854 23.469 1.00 95.62 289 SER A CA 1
ATOM 2125 C C . SER A 1 289 ? -14.542 5.232 22.807 1.00 95.62 289 SER A C 1
ATOM 2127 O O . SER A 1 289 ? -15.433 5.595 22.039 1.00 95.62 289 SER A O 1
ATOM 2129 N N . CYS A 1 290 ? -13.445 5.964 23.019 1.00 97.56 290 CYS A N 1
ATOM 2130 C CA . CYS A 1 290 ? -13.216 7.259 22.391 1.00 97.56 290 CYS A CA 1
ATOM 2131 C C . CYS A 1 290 ? -13.191 7.162 20.861 1.00 97.56 290 CYS A C 1
ATOM 2133 O O . CYS A 1 290 ? -13.856 7.953 20.198 1.00 97.56 290 CYS A O 1
ATOM 2135 N N . LEU A 1 291 ? -12.454 6.198 20.299 1.00 97.00 291 LEU A N 1
ATOM 2136 C CA . LEU A 1 291 ? -12.394 5.973 18.853 1.00 97.00 291 LEU A CA 1
ATOM 2137 C C . LEU A 1 291 ? -13.782 5.678 18.271 1.00 97.00 291 LEU A C 1
ATOM 2139 O O . LEU A 1 291 ? -14.152 6.218 17.230 1.00 97.00 291 LEU A O 1
ATOM 2143 N N . THR A 1 292 ? -14.553 4.841 18.968 1.00 94.50 292 THR A N 1
ATOM 2144 C CA . THR A 1 292 ? -15.902 4.448 18.549 1.00 94.50 292 THR A CA 1
ATOM 2145 C C . THR A 1 292 ? -16.850 5.641 18.536 1.00 94.50 292 THR A C 1
ATOM 2147 O O . THR A 1 292 ? -17.515 5.887 17.530 1.00 94.50 292 THR A O 1
ATOM 2150 N N . HIS A 1 293 ? -16.885 6.398 19.634 1.00 94.88 293 HIS A N 1
ATOM 2151 C CA . HIS A 1 293 ? -17.750 7.563 19.774 1.00 94.88 293 HIS A CA 1
ATOM 2152 C C . HIS A 1 293 ? -17.412 8.656 18.753 1.00 94.88 293 HIS A C 1
ATOM 2154 O O . HIS A 1 293 ? -18.309 9.208 18.120 1.00 94.88 293 HIS A O 1
ATOM 2160 N N . GLU A 1 294 ? -16.121 8.931 18.547 1.00 96.38 294 GLU A N 1
ATOM 2161 C CA . GLU A 1 294 ? -15.671 9.954 17.602 1.00 96.38 294 GLU A CA 1
ATOM 2162 C C . GLU A 1 294 ? -16.036 9.581 16.154 1.00 96.38 294 GLU A C 1
ATOM 2164 O O . GLU A 1 294 ? -16.553 10.413 15.413 1.00 96.38 294 GLU A O 1
ATOM 2169 N N . LEU A 1 295 ? -15.852 8.315 15.750 1.00 94.62 295 LEU A N 1
ATOM 2170 C CA . LEU A 1 295 ? -16.255 7.850 14.417 1.00 94.62 295 LEU A CA 1
ATOM 2171 C C . LEU A 1 295 ? -17.771 7.911 14.199 1.00 94.62 295 LEU A C 1
ATOM 2173 O O . LEU A 1 295 ? -18.201 8.257 13.103 1.00 94.62 295 LEU A O 1
ATOM 2177 N N . GLN A 1 296 ? -18.579 7.593 15.214 1.00 92.88 296 GLN A N 1
ATOM 2178 C CA . GLN A 1 296 ? -20.039 7.725 15.133 1.00 92.88 296 GLN A CA 1
ATOM 2179 C C . GLN A 1 296 ? -20.440 9.185 14.905 1.00 92.88 296 GLN A C 1
ATOM 2181 O O . GLN A 1 296 ? -21.048 9.500 13.883 1.00 92.88 296 GLN A O 1
ATOM 2186 N N . MET A 1 297 ? -19.996 10.081 15.788 1.00 93.94 297 MET A N 1
ATOM 2187 C CA . MET A 1 297 ? -20.265 11.521 15.709 1.00 93.94 297 MET A CA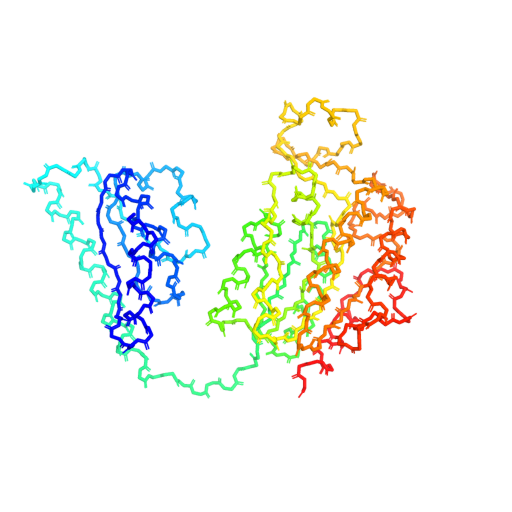 1
ATOM 2188 C C . MET A 1 297 ? -19.881 12.128 14.351 1.00 93.94 297 MET A C 1
ATOM 2190 O O . MET A 1 297 ? -20.633 12.915 13.779 1.00 93.94 297 MET A O 1
ATOM 2194 N N . LEU A 1 298 ? -18.712 11.767 13.812 1.00 94.69 298 LEU A N 1
ATOM 2195 C CA . LEU A 1 298 ? -18.204 12.348 12.565 1.00 94.69 298 LEU A CA 1
ATOM 2196 C C . LEU A 1 298 ? -18.863 11.782 11.292 1.00 94.69 298 LEU A C 1
ATOM 2198 O O . LEU A 1 298 ? -18.721 12.390 10.227 1.00 94.69 298 LEU A O 1
ATOM 2202 N N . LEU A 1 299 ? -19.562 10.643 11.378 1.00 91.31 299 LEU A N 1
ATOM 2203 C CA . LEU A 1 299 ? -20.194 9.961 10.237 1.00 91.31 299 LEU A CA 1
ATOM 2204 C C . LEU A 1 299 ? -21.733 10.018 10.246 1.00 91.31 299 LEU A C 1
ATOM 2206 O O . LEU A 1 299 ? -22.343 9.753 9.213 1.00 91.31 299 LEU A O 1
ATOM 2210 N N . GLU A 1 300 ? -22.369 10.400 11.360 1.00 75.56 300 GLU A N 1
ATOM 2211 C CA . GLU A 1 300 ? -23.835 10.434 11.540 1.00 75.56 300 GLU A CA 1
ATOM 2212 C C . GLU A 1 300 ? -24.600 11.253 10.483 1.00 75.56 300 GLU A C 1
ATOM 2214 O O . GLU A 1 300 ? -25.754 10.952 10.185 1.00 75.56 300 GLU A O 1
ATOM 2219 N N . ASN A 1 301 ? -23.963 12.246 9.859 1.00 65.12 301 ASN A N 1
ATOM 2220 C CA . ASN A 1 301 ? -24.598 13.104 8.851 1.00 65.12 301 ASN A CA 1
ATOM 2221 C C . ASN A 1 301 ? -24.527 12.556 7.416 1.00 65.12 301 ASN A C 1
ATOM 2223 O O . ASN A 1 301 ? -24.901 13.258 6.475 1.00 65.12 301 ASN A O 1
ATOM 2227 N N . ASN A 1 302 ? -24.021 11.338 7.212 1.00 73.38 302 ASN A N 1
ATOM 2228 C CA . ASN A 1 302 ? -23.771 10.808 5.878 1.00 73.38 302 ASN A CA 1
ATOM 2229 C C . ASN A 1 302 ? -24.574 9.533 5.601 1.00 73.38 302 ASN A C 1
ATOM 2231 O O . ASN A 1 302 ? -24.163 8.435 5.959 1.00 73.38 302 ASN A O 1
ATOM 2235 N N . GLU A 1 303 ? -25.679 9.663 4.862 1.00 75.25 303 GLU A N 1
ATOM 2236 C CA . GLU A 1 303 ? -26.549 8.537 4.476 1.00 75.25 303 GLU A CA 1
ATOM 2237 C C . GLU A 1 303 ? -25.816 7.415 3.710 1.00 75.25 303 GLU A C 1
ATOM 2239 O O . GLU A 1 303 ? -26.288 6.276 3.662 1.00 75.25 303 GLU A O 1
ATOM 2244 N N . ARG A 1 304 ? -24.654 7.712 3.108 1.00 78.69 304 ARG A N 1
ATOM 2245 C CA . ARG A 1 304 ? -23.824 6.737 2.379 1.00 78.69 304 ARG A CA 1
ATOM 2246 C C . ARG A 1 304 ? -22.863 5.974 3.285 1.00 78.69 304 ARG A C 1
ATOM 2248 O O . ARG A 1 304 ? -22.403 4.899 2.896 1.00 78.69 304 ARG A O 1
ATOM 2255 N N . CYS A 1 305 ? -22.568 6.510 4.466 1.00 76.31 305 CYS A N 1
ATOM 2256 C CA . CYS A 1 305 ? -21.710 5.890 5.463 1.00 76.31 305 CYS A CA 1
ATOM 2257 C C . CYS A 1 305 ? -22.574 5.364 6.599 1.00 76.31 305 CYS A C 1
ATOM 2259 O O . CYS A 1 305 ? -23.027 6.104 7.464 1.00 76.31 305 CYS A O 1
ATOM 2261 N N . GLN A 1 306 ? -22.783 4.056 6.617 1.00 72.94 306 GLN A N 1
ATOM 2262 C CA . GLN A 1 306 ? -23.507 3.437 7.712 1.00 72.94 306 GLN A CA 1
ATOM 2263 C C . GLN A 1 306 ? -22.515 3.016 8.791 1.00 72.94 306 GLN A C 1
ATOM 2265 O O . GLN A 1 306 ? -21.620 2.202 8.551 1.00 72.94 306 GLN A O 1
ATOM 2270 N N . VAL A 1 307 ? -22.708 3.557 9.992 1.00 66.12 307 VAL A N 1
ATOM 2271 C CA . VAL A 1 307 ? -22.190 2.978 11.231 1.00 66.12 307 VAL A CA 1
ATOM 2272 C C . VAL A 1 307 ? -23.370 2.249 11.868 1.00 66.12 307 VAL A C 1
ATOM 2274 O O . VAL A 1 307 ? -24.230 2.895 12.469 1.00 66.12 307 VAL A O 1
ATOM 2277 N N . PRO A 1 308 ? -23.514 0.925 11.691 1.00 58.19 308 PRO A N 1
ATOM 2278 C CA . PRO A 1 308 ? -24.664 0.217 12.233 1.00 58.19 308 PRO A CA 1
ATOM 2279 C C . PRO A 1 30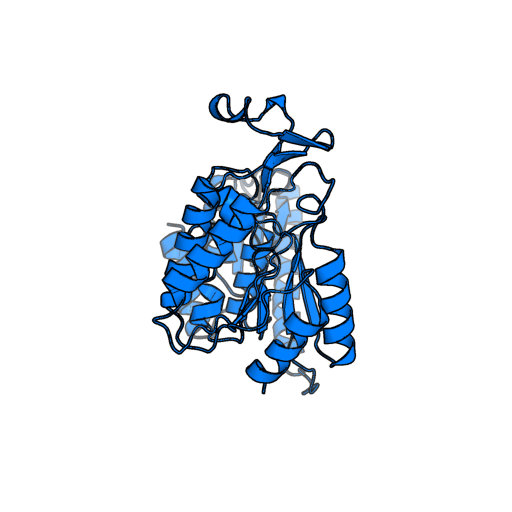8 ? -24.704 0.394 13.758 1.00 58.19 308 PRO A C 1
ATOM 2281 O O . PRO A 1 308 ? -23.792 -0.056 14.451 1.00 58.19 308 PRO A O 1
ATOM 2284 N N . GLN A 1 309 ? -25.781 0.989 14.291 1.00 42.16 309 GLN A N 1
ATOM 2285 C CA . GLN A 1 309 ? -26.000 1.207 15.737 1.00 42.16 309 GLN A CA 1
ATOM 2286 C C . GLN A 1 309 ? -25.944 -0.087 16.584 1.00 42.16 309 GLN A C 1
ATOM 2288 O O . GLN A 1 309 ? -25.955 -0.024 17.809 1.00 42.16 309 GLN A O 1
ATOM 2293 N N . LEU A 1 310 ? -25.884 -1.271 15.959 1.00 33.19 310 LEU A N 1
ATOM 2294 C CA . LEU A 1 310 ? -26.142 -2.570 16.589 1.00 33.19 310 LEU A CA 1
ATOM 2295 C C . LEU A 1 310 ? -24.963 -3.562 16.645 1.00 33.19 310 LEU A C 1
ATOM 2297 O O . LEU A 1 310 ? -25.161 -4.699 17.085 1.00 33.19 310 LEU A O 1
ATOM 2301 N N . PHE A 1 311 ? -23.747 -3.185 16.233 1.00 41.97 311 PHE A N 1
ATOM 2302 C CA . PHE A 1 311 ? -22.599 -4.120 16.225 1.00 41.97 311 PHE A CA 1
ATOM 2303 C C . PHE A 1 311 ? -21.390 -3.661 17.040 1.00 41.97 311 PHE A C 1
ATOM 2305 O O . PHE A 1 311 ? -20.258 -4.072 16.827 1.00 41.97 311 PHE A O 1
ATOM 2312 N N . VAL A 1 312 ? -21.705 -2.894 18.068 1.00 36.22 312 VAL A N 1
ATOM 2313 C CA . VAL A 1 312 ? -21.011 -2.767 19.344 1.00 36.22 312 VAL A CA 1
ATOM 2314 C C . VAL A 1 312 ? -20.956 -4.195 19.953 1.00 36.22 312 VAL A C 1
ATOM 2316 O O . VAL A 1 312 ? -21.896 -4.651 20.605 1.00 36.22 312 VAL A O 1
ATOM 2319 N N . ARG A 1 313 ? -19.977 -5.024 19.533 1.00 42.66 313 ARG A N 1
ATOM 2320 C CA . ARG A 1 313 ? -19.916 -6.469 19.858 1.00 42.66 313 ARG A CA 1
ATOM 2321 C C . ARG A 1 313 ? -18.548 -6.961 20.323 1.00 42.66 313 ARG A C 1
ATOM 2323 O O . ARG A 1 313 ? -17.486 -6.414 20.049 1.00 42.66 313 ARG A O 1
ATOM 2330 N N . LYS A 1 314 ? -18.617 -8.091 21.040 1.00 38.69 314 LYS A N 1
ATOM 2331 C CA . LYS A 1 314 ? -17.629 -8.596 22.002 1.00 38.69 314 LYS A CA 1
ATOM 2332 C C . LYS A 1 314 ? -16.233 -8.957 21.449 1.00 38.69 314 LYS A C 1
ATOM 2334 O O . LYS A 1 314 ? -15.362 -9.206 22.274 1.00 38.69 314 LYS A O 1
ATOM 2339 N N . ARG A 1 315 ? -16.016 -9.041 20.130 1.00 42.78 315 ARG A N 1
ATOM 2340 C CA . ARG A 1 315 ? -14.724 -9.262 19.430 1.00 42.78 315 ARG A CA 1
ATOM 2341 C C . ARG A 1 315 ? -14.895 -8.874 17.954 1.00 42.78 315 ARG A C 1
ATOM 2343 O O . ARG A 1 315 ? -16.016 -8.942 17.458 1.00 42.78 315 ARG A O 1
ATOM 2350 N N . MET A 1 316 ? -13.804 -8.574 17.241 1.00 47.00 316 MET A N 1
ATOM 2351 C CA . MET A 1 316 ? -13.794 -8.413 15.776 1.00 47.00 316 MET A CA 1
ATOM 2352 C C . MET A 1 316 ? -14.107 -9.766 15.097 1.00 47.00 316 MET A C 1
ATOM 2354 O O . MET A 1 316 ? -13.214 -10.541 14.751 1.00 47.00 316 MET A O 1
ATOM 2358 N N . ALA A 1 317 ? -15.390 -10.127 15.021 1.00 50.16 317 ALA A N 1
ATOM 2359 C CA . ALA A 1 317 ? -15.847 -11.431 14.556 1.00 50.16 317 ALA A CA 1
ATOM 2360 C C . ALA A 1 317 ? -16.010 -11.439 13.029 1.00 50.16 317 ALA A C 1
ATOM 2362 O O . ALA A 1 317 ? -16.793 -10.683 12.460 1.00 50.16 317 ALA A O 1
ATOM 2363 N N . ALA A 1 318 ? -15.305 -12.348 12.359 1.00 52.00 318 ALA A N 1
ATOM 2364 C CA . ALA A 1 318 ? -15.294 -12.477 10.901 1.00 52.00 318 ALA A CA 1
ATOM 2365 C C . ALA A 1 318 ? -16.660 -12.717 10.231 1.00 52.00 318 ALA A C 1
ATOM 2367 O O . ALA A 1 318 ? -16.844 -12.416 9.048 1.00 52.00 318 ALA A O 1
ATOM 2368 N N . TYR A 1 319 ? -17.622 -13.266 10.975 1.00 47.44 319 TYR A N 1
ATOM 2369 C CA . TYR A 1 319 ? -18.973 -13.525 10.477 1.00 47.44 319 TYR A CA 1
ATOM 2370 C C . TYR A 1 319 ? -19.724 -12.237 10.107 1.00 47.44 319 TYR A C 1
ATOM 2372 O O . TYR A 1 319 ? -20.471 -12.234 9.131 1.00 47.44 319 TYR A O 1
ATOM 2380 N N . ASP A 1 320 ? -19.492 -11.138 10.826 1.00 51.78 320 ASP A N 1
ATOM 2381 C CA . ASP A 1 320 ? -20.274 -9.907 10.665 1.00 51.78 320 ASP A CA 1
ATOM 2382 C C . ASP A 1 320 ? -19.722 -9.021 9.534 1.00 51.78 320 ASP A C 1
ATOM 2384 O O . ASP A 1 320 ? -20.493 -8.468 8.741 1.00 51.78 320 ASP A O 1
ATOM 2388 N N . VAL A 1 321 ? -18.388 -8.985 9.395 1.00 55.19 321 VAL A N 1
ATOM 2389 C CA . VAL A 1 321 ? -17.675 -8.307 8.295 1.00 55.19 321 VAL A CA 1
ATOM 2390 C C . VAL A 1 321 ? -18.104 -8.883 6.939 1.00 55.19 321 VAL A C 1
ATOM 2392 O O . VAL A 1 321 ? -18.353 -8.155 5.980 1.00 55.19 321 VAL A O 1
ATOM 2395 N N . THR A 1 322 ? -18.264 -10.206 6.857 1.00 50.81 322 THR A N 1
ATOM 2396 C CA . THR A 1 322 ? -18.663 -10.887 5.615 1.00 50.81 322 THR A CA 1
ATOM 2397 C C . THR A 1 322 ? -20.166 -10.836 5.333 1.00 50.81 322 THR A C 1
ATOM 2399 O O . THR A 1 322 ? -20.561 -10.885 4.167 1.00 50.81 322 THR A O 1
ATOM 2402 N N . PHE A 1 323 ? -21.021 -10.704 6.354 1.00 49.88 323 PHE A N 1
ATOM 2403 C CA . PHE A 1 323 ? -22.467 -10.542 6.162 1.00 49.88 323 PHE A CA 1
ATOM 2404 C C . PHE A 1 323 ? -22.804 -9.225 5.446 1.00 49.88 323 PHE A C 1
ATOM 2406 O O . PHE A 1 323 ? -23.554 -9.241 4.473 1.00 49.88 323 PHE A O 1
ATOM 2413 N N . HIS A 1 324 ? -22.192 -8.110 5.857 1.00 50.28 324 HIS A N 1
ATOM 2414 C CA . HIS A 1 324 ? -22.427 -6.804 5.226 1.00 50.28 324 HIS A CA 1
ATOM 2415 C C . HIS A 1 324 ? -21.757 -6.680 3.855 1.00 50.28 324 HIS A C 1
ATOM 2417 O O . HIS A 1 324 ? -22.279 -6.023 2.955 1.00 50.28 324 HIS A O 1
ATOM 2423 N N . CYS A 1 325 ? -20.656 -7.406 3.652 1.00 49.72 325 CYS A N 1
ATOM 2424 C CA . CYS A 1 325 ? -20.067 -7.590 2.333 1.00 49.72 325 CYS A CA 1
ATOM 2425 C C . CYS A 1 325 ? -21.102 -8.168 1.345 1.00 49.72 325 CYS A C 1
ATOM 2427 O O . CYS A 1 325 ? -21.231 -7.667 0.236 1.00 49.72 325 CYS A O 1
ATOM 2429 N N . LYS A 1 326 ? -21.941 -9.137 1.758 1.00 49.31 326 LYS A N 1
ATOM 2430 C CA . LYS A 1 326 ? -23.022 -9.659 0.895 1.00 49.31 326 LYS A CA 1
ATOM 2431 C C . LYS A 1 326 ? -24.126 -8.652 0.594 1.00 49.31 326 LYS A C 1
ATOM 2433 O O . LYS A 1 326 ? -24.704 -8.733 -0.483 1.00 49.31 326 LYS A O 1
ATOM 2438 N N . THR A 1 327 ? -24.479 -7.776 1.533 1.00 55.19 327 THR A N 1
ATOM 2439 C CA . THR A 1 327 ? -25.514 -6.762 1.283 1.00 55.19 327 THR A CA 1
ATOM 2440 C C . THR A 1 327 ? -25.007 -5.635 0.394 1.00 55.19 327 THR A C 1
ATOM 2442 O O . THR A 1 327 ? -25.818 -5.031 -0.291 1.00 55.19 327 THR A O 1
ATOM 2445 N N . GLN A 1 328 ? -23.695 -5.371 0.378 1.00 48.97 328 GLN A N 1
ATOM 2446 C CA . GLN A 1 328 ? -23.089 -4.350 -0.484 1.00 48.97 328 GLN A CA 1
ATOM 2447 C C . GLN A 1 328 ? -22.578 -4.878 -1.838 1.00 48.97 328 GLN A C 1
ATOM 2449 O O . GLN A 1 328 ? -22.442 -4.091 -2.765 1.00 48.97 328 GLN A O 1
ATOM 2454 N N . LEU A 1 329 ? -22.275 -6.178 -1.963 1.00 48.81 329 LEU A N 1
ATOM 2455 C CA . LEU A 1 329 ? -21.827 -6.820 -3.215 1.00 48.81 329 LEU A CA 1
ATOM 2456 C C . LEU A 1 329 ? -22.974 -7.392 -4.074 1.00 48.81 329 LEU A C 1
ATOM 2458 O O . LEU A 1 329 ? -22.703 -8.001 -5.109 1.00 48.81 329 LEU A O 1
ATOM 2462 N N . ARG A 1 330 ? -24.230 -7.267 -3.628 1.00 40.94 330 ARG A N 1
ATOM 2463 C CA . ARG A 1 330 ? -25.432 -7.585 -4.417 1.00 40.94 330 ARG A CA 1
ATOM 2464 C C . ARG A 1 330 ? -25.911 -6.350 -5.158 1.00 40.94 330 ARG A C 1
ATOM 2466 O O . ARG A 1 330 ? -26.349 -6.531 -6.312 1.00 40.94 330 ARG A O 1
#

InterPro domains:
  IPR044122 UPF0261, N-terminal domain [NF002674] (1-302)
  IPR044122 UPF0261, N-terminal domain [PF06792] (1-99)
  IPR044122 UPF0261, N-terminal domain [cd15488] (36-302)
  IPR046348 SIS domain superfamily [SSF53697] (21-223)
  IPR051353 Tobamovirus Resistance UPF0261 [PTHR31862] (1-308)
  IPR056778 UPF0261, C-terminal domain [PF23189] (113-305)

Foldseek 3Di:
DLVVLLVVVVVCVVVVNALADEEEAEPVRLLSQLSNRQSDAALRHAEYAYCCLPDDCCSRQQLHPHYYQHCVDHPDDDDPSNVVSVVVRVVVSVCSSVVSVVCVVPPPPPVQDFEEEEEDEPFCVVLVVLLCVVCVVVRYHYDYFYQQQSRQVNSLSCLLNVNGQEYEHLDPLLLLCQQVPARSHHDLCRPVSVQVSQGEAEHEHAPVQWGKHFALVGPDPVQNPFQWDPPDRTIIIGGDDLVSLLVSLVSVLVNCLSHPHAYEYAAAQQDRGNQCHPPHSRPDSSSSVSNLVSNCVSCVVPPRYDHDPPRNDHDSHSVVSVVVVVVRSD